Protein AF-A0A7C6N1B4-F1 (afdb_monomer_lite)

Sequence (293 aa):
MSYFQRLTRILKDYRNEVDGNIIRRDAKIRKANADNKDAYQKQKIAEAESEFEKRFNESRIDALGKATDEIRSFKEAVKKKASTFNPTTINEVNALKNVRLTPAEIRMFAEKYKGDYMALRILGEIADNSGYKLNTVYADTLLSIIDQTESICVQFLDSYNGNEHSNVTIAMVCQKDSPLEAFEKAFNNDVIPSVVNKELTNEQVTAINKLIGEGSEEEIKERVNNLCTADPSMREAIEAIDKYAPYIEKEKPATILDVETIAKVKELTATDGPIRDLFSKDPTYAPYVSELG

Structure (mmCIF, N/CA/C/O backbone):
data_AF-A0A7C6N1B4-F1
#
_entry.id   AF-A0A7C6N1B4-F1
#
loop_
_atom_site.group_PDB
_atom_site.id
_atom_site.type_symbol
_atom_site.label_atom_id
_atom_site.label_alt_id
_atom_site.label_comp_id
_atom_site.label_asym_id
_atom_site.label_entity_id
_atom_site.label_seq_id
_atom_site.pdbx_PDB_ins_code
_atom_site.Cartn_x
_atom_site.Cartn_y
_atom_site.Cartn_z
_atom_site.occupancy
_atom_site.B_iso_or_equiv
_atom_site.auth_seq_id
_atom_site.auth_comp_id
_atom_site.auth_asym_id
_atom_site.auth_atom_id
_atom_site.pdbx_PDB_model_num
ATOM 1 N N . MET A 1 1 ? -6.798 12.165 -10.339 1.00 66.25 1 MET A N 1
ATOM 2 C CA . MET A 1 1 ? -5.985 10.946 -10.536 1.00 66.25 1 MET A CA 1
ATOM 3 C C . MET A 1 1 ? -5.408 10.576 -9.185 1.00 66.25 1 MET A C 1
ATOM 5 O O . MET A 1 1 ? -4.952 11.479 -8.497 1.00 66.25 1 MET A O 1
ATOM 9 N N . SER A 1 2 ? -5.515 9.316 -8.789 1.00 79.88 2 SER A N 1
ATOM 10 C CA . SER A 1 2 ? -5.081 8.799 -7.486 1.00 79.88 2 SER A CA 1
ATOM 11 C C . SER A 1 2 ? -3.542 8.646 -7.430 1.00 79.88 2 SER A C 1
ATOM 13 O O . SER A 1 2 ? -2.897 8.640 -8.485 1.00 79.88 2 SER A O 1
ATOM 15 N N . TYR A 1 3 ? -2.940 8.561 -6.240 1.00 80.44 3 TYR A N 1
ATOM 16 C CA . TYR A 1 3 ? -1.513 8.252 -6.036 1.00 80.44 3 TYR A CA 1
ATOM 17 C C . TYR A 1 3 ? -1.148 6.929 -6.712 1.00 80.44 3 TYR A C 1
ATOM 19 O O . TYR A 1 3 ? -0.197 6.861 -7.491 1.00 80.44 3 TYR A O 1
ATOM 27 N N . PHE A 1 4 ? -1.974 5.903 -6.508 1.00 79.38 4 PHE A N 1
ATOM 28 C CA . PHE A 1 4 ? -1.823 4.601 -7.146 1.00 79.38 4 PHE A CA 1
ATOM 29 C C . PHE A 1 4 ? -1.834 4.687 -8.680 1.00 79.38 4 PHE A C 1
ATOM 31 O O . PHE A 1 4 ? -0.986 4.102 -9.358 1.00 79.38 4 PHE A O 1
ATOM 38 N N . GLN A 1 5 ? -2.761 5.467 -9.246 1.00 82.06 5 GLN A N 1
ATOM 39 C CA . GLN A 1 5 ? -2.852 5.676 -10.693 1.00 82.06 5 GLN A CA 1
ATOM 40 C C . GLN A 1 5 ? -1.622 6.400 -11.255 1.00 82.06 5 GLN A C 1
ATOM 42 O O . GLN A 1 5 ? -1.167 6.063 -12.350 1.00 82.06 5 GLN A O 1
ATOM 47 N N . ARG A 1 6 ? -1.074 7.378 -10.519 1.00 86.88 6 ARG A N 1
ATOM 48 C CA . ARG A 1 6 ? 0.160 8.081 -10.905 1.00 86.88 6 ARG A CA 1
ATOM 49 C C . ARG A 1 6 ? 1.358 7.142 -10.905 1.00 86.88 6 ARG A C 1
ATOM 51 O O . ARG A 1 6 ? 2.059 7.076 -11.912 1.00 86.88 6 ARG A O 1
ATOM 58 N N . LEU A 1 7 ? 1.530 6.362 -9.840 1.00 85.38 7 LEU A N 1
ATOM 59 C CA . LEU A 1 7 ? 2.613 5.387 -9.731 1.00 85.38 7 LEU A CA 1
ATOM 60 C C . LEU A 1 7 ? 2.526 4.326 -10.836 1.00 85.38 7 LEU A C 1
ATOM 62 O O . LEU A 1 7 ? 3.486 4.112 -11.570 1.00 85.38 7 LEU A O 1
ATOM 66 N N . THR A 1 8 ? 1.339 3.749 -11.044 1.00 82.94 8 THR A N 1
ATOM 67 C CA . THR A 1 8 ? 1.071 2.792 -12.131 1.00 82.94 8 THR A CA 1
ATOM 68 C C . THR A 1 8 ? 1.440 3.363 -13.498 1.00 82.94 8 THR A C 1
ATOM 70 O O . THR A 1 8 ? 2.006 2.664 -14.339 1.00 82.94 8 THR A O 1
ATOM 73 N N . ARG A 1 9 ? 1.113 4.636 -13.746 1.00 87.19 9 ARG A N 1
ATOM 74 C CA . ARG A 1 9 ? 1.460 5.303 -14.999 1.00 87.19 9 ARG A CA 1
ATOM 75 C C . ARG A 1 9 ? 2.973 5.441 -15.161 1.00 87.19 9 ARG A C 1
ATOM 77 O O . ARG A 1 9 ? 3.464 5.090 -16.223 1.00 87.19 9 ARG A O 1
ATOM 84 N N . ILE A 1 10 ? 3.697 5.878 -14.129 1.00 89.56 10 ILE A N 1
ATOM 85 C CA . ILE A 1 10 ? 5.165 6.004 -14.171 1.00 89.56 10 ILE A CA 1
ATOM 86 C C . ILE A 1 10 ? 5.811 4.666 -14.553 1.00 89.56 10 ILE A C 1
ATOM 88 O O . ILE A 1 10 ? 6.642 4.621 -15.459 1.00 89.56 10 ILE A O 1
ATOM 92 N N . LEU A 1 11 ? 5.382 3.565 -13.926 1.00 86.19 11 LEU A N 1
ATOM 93 C CA . LEU A 1 11 ? 5.932 2.236 -14.214 1.00 86.19 11 LEU A CA 1
ATOM 94 C C . LEU A 1 11 ? 5.615 1.762 -15.641 1.00 86.19 11 LEU A C 1
ATOM 96 O O . LEU A 1 11 ? 6.473 1.185 -16.310 1.00 86.19 11 LEU A O 1
ATOM 100 N N . LYS A 1 12 ? 4.395 2.017 -16.130 1.00 85.75 12 LYS A N 1
ATOM 101 C CA . LYS A 1 12 ? 3.995 1.690 -17.510 1.00 85.75 12 LYS A CA 1
ATOM 102 C C . LYS A 1 12 ? 4.742 2.527 -18.543 1.00 85.75 12 LYS A C 1
ATOM 104 O O . LYS A 1 12 ? 5.153 1.983 -19.564 1.00 85.75 12 LYS A O 1
ATOM 109 N N . ASP A 1 13 ? 4.916 3.818 -18.282 1.00 89.44 13 ASP A N 1
ATOM 110 C CA . ASP A 1 13 ? 5.640 4.733 -19.163 1.00 89.44 13 ASP A CA 1
ATOM 111 C C . ASP A 1 13 ? 7.111 4.289 -19.277 1.00 89.44 13 ASP A C 1
ATOM 113 O O . ASP A 1 13 ? 7.599 4.112 -20.393 1.00 89.44 13 ASP A O 1
ATOM 117 N N . TYR A 1 14 ? 7.766 3.969 -18.15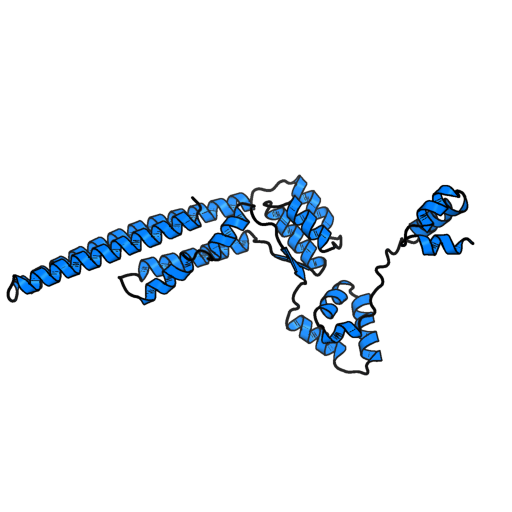1 1.00 89.75 14 TYR A N 1
ATOM 118 C CA . TYR A 1 14 ? 9.125 3.411 -18.137 1.00 89.75 14 TYR A CA 1
ATOM 119 C C . TYR A 1 14 ? 9.233 2.105 -18.931 1.00 89.75 14 TYR A C 1
ATOM 121 O O . TYR A 1 14 ? 10.104 1.964 -19.790 1.00 89.75 14 TYR A O 1
ATOM 129 N N . ARG A 1 15 ? 8.311 1.163 -18.697 1.00 86.94 15 ARG A N 1
ATOM 130 C CA . ARG A 1 15 ? 8.263 -0.109 -19.428 1.00 86.94 15 ARG A CA 1
ATOM 131 C C . ARG A 1 15 ? 8.187 0.117 -20.939 1.00 86.94 15 ARG A C 1
ATOM 133 O O . ARG A 1 15 ? 8.993 -0.431 -21.685 1.00 86.94 15 ARG A O 1
ATOM 140 N N . ASN A 1 16 ? 7.235 0.939 -21.382 1.00 88.25 16 ASN A N 1
ATOM 141 C CA . ASN A 1 16 ? 7.032 1.237 -22.799 1.00 88.25 16 ASN A CA 1
ATOM 142 C C . ASN A 1 16 ? 8.276 1.882 -23.427 1.00 88.25 16 ASN A C 1
ATOM 144 O O . ASN A 1 16 ? 8.601 1.620 -24.587 1.00 88.25 16 ASN A O 1
ATOM 148 N N . GLU A 1 17 ? 8.973 2.728 -22.671 1.00 90.69 17 GLU A N 1
ATOM 149 C CA . GLU A 1 17 ? 10.196 3.377 -23.124 1.00 90.69 17 GLU A CA 1
ATOM 150 C C . GLU A 1 17 ? 11.354 2.382 -23.280 1.00 90.69 17 GLU A C 1
ATOM 152 O O . GLU A 1 17 ? 12.018 2.377 -24.322 1.00 90.69 17 GLU A O 1
ATOM 157 N N . VAL A 1 18 ? 11.553 1.493 -22.303 1.00 89.00 18 VAL A N 1
ATOM 158 C CA . VAL A 1 18 ? 12.552 0.416 -22.371 1.00 89.00 18 VAL A CA 1
ATOM 159 C C . VAL A 1 18 ? 12.246 -0.537 -23.528 1.00 89.00 18 VAL A C 1
ATOM 161 O O . VAL A 1 18 ? 13.135 -0.792 -24.341 1.00 89.00 18 VAL A O 1
ATOM 164 N N . ASP A 1 19 ? 10.996 -0.980 -23.683 1.00 88.81 19 ASP A N 1
ATOM 165 C CA . ASP A 1 19 ? 10.570 -1.848 -24.791 1.00 88.81 19 ASP A CA 1
ATOM 166 C C . ASP A 1 19 ? 10.829 -1.176 -26.150 1.00 88.81 19 ASP A C 1
ATOM 168 O O . ASP A 1 19 ? 11.395 -1.775 -27.070 1.00 88.81 19 ASP A O 1
ATOM 172 N N . GLY A 1 20 ? 10.501 0.114 -26.270 1.00 89.56 20 GLY A N 1
ATOM 173 C CA . GLY A 1 20 ? 10.801 0.908 -27.459 1.00 89.56 20 GLY A CA 1
ATOM 174 C C . GLY A 1 20 ? 12.304 1.029 -27.738 1.00 89.56 20 GLY A C 1
ATOM 175 O O . GLY A 1 20 ? 12.730 0.973 -28.896 1.00 89.56 20 GLY A O 1
ATOM 176 N N . ASN A 1 21 ? 13.127 1.168 -26.698 1.00 89.81 21 ASN A N 1
ATOM 177 C CA . ASN A 1 21 ? 14.582 1.229 -26.820 1.00 89.81 21 ASN A CA 1
ATOM 178 C C . ASN A 1 21 ? 15.184 -0.122 -27.243 1.00 89.81 21 ASN A C 1
ATOM 180 O O . ASN A 1 21 ? 16.075 -0.130 -28.096 1.00 89.81 21 ASN A O 1
ATOM 184 N N . ILE A 1 22 ? 14.654 -1.245 -26.748 1.00 90.38 22 ILE A N 1
ATOM 185 C CA . ILE A 1 22 ? 15.025 -2.602 -27.186 1.00 90.38 22 ILE A CA 1
ATOM 186 C C . ILE A 1 22 ? 14.720 -2.778 -28.677 1.00 90.38 22 ILE A C 1
ATOM 188 O O . ILE A 1 22 ? 15.609 -3.132 -29.452 1.00 90.38 22 ILE A O 1
ATOM 192 N N . ILE A 1 23 ? 13.505 -2.430 -29.116 1.00 91.00 23 ILE A N 1
ATOM 193 C CA . ILE A 1 23 ? 13.103 -2.536 -30.529 1.00 91.00 23 ILE A CA 1
ATOM 194 C C . ILE A 1 23 ? 14.037 -1.716 -31.435 1.00 91.00 23 ILE A C 1
ATOM 196 O O . ILE A 1 23 ? 14.457 -2.187 -32.498 1.00 91.00 23 ILE A O 1
ATOM 200 N N . ARG A 1 24 ? 14.394 -0.490 -31.023 1.00 92.38 24 ARG A N 1
ATOM 201 C CA . ARG A 1 24 ? 15.324 0.379 -31.768 1.00 92.38 24 ARG A CA 1
ATOM 202 C C . ARG A 1 24 ? 16.733 -0.207 -31.833 1.00 92.38 24 ARG A C 1
ATOM 204 O O . ARG A 1 24 ? 17.343 -0.166 -32.905 1.00 92.38 24 ARG A O 1
ATOM 211 N N . ARG A 1 25 ? 17.247 -0.740 -30.720 1.00 93.56 25 ARG A N 1
ATOM 212 C CA . ARG A 1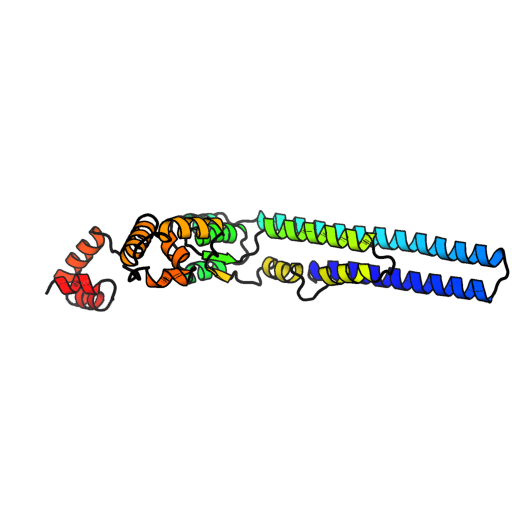 25 ? 18.550 -1.419 -30.658 1.00 93.56 25 ARG A CA 1
ATOM 213 C C . ARG A 1 25 ? 18.576 -2.598 -31.626 1.00 93.56 25 ARG A C 1
ATOM 215 O O . ARG A 1 25 ? 19.451 -2.667 -32.485 1.00 93.56 25 ARG A O 1
ATOM 222 N N . ASP A 1 26 ? 17.572 -3.465 -31.566 1.00 92.38 26 ASP A N 1
ATOM 223 C CA . ASP A 1 26 ? 17.511 -4.679 -32.382 1.00 92.38 26 ASP A CA 1
ATOM 224 C C . ASP A 1 26 ? 17.337 -4.365 -33.874 1.00 92.38 26 ASP A C 1
ATOM 226 O O . ASP A 1 26 ? 17.857 -5.075 -34.736 1.00 92.38 26 ASP A O 1
ATOM 230 N N . ALA A 1 27 ? 16.639 -3.279 -34.219 1.00 93.06 27 ALA A N 1
ATOM 231 C CA . ALA A 1 27 ? 16.580 -2.786 -35.594 1.00 93.06 27 ALA A CA 1
ATOM 232 C C . ALA A 1 27 ? 17.955 -2.307 -36.098 1.00 93.06 27 ALA A C 1
ATOM 234 O O . ALA A 1 27 ? 18.344 -2.640 -37.220 1.00 93.06 27 ALA A O 1
ATOM 235 N N . LYS A 1 28 ? 18.715 -1.574 -35.270 1.00 92.88 28 LYS A N 1
ATOM 236 C CA . LYS A 1 28 ? 20.078 -1.125 -35.606 1.00 92.88 28 LYS A CA 1
ATOM 237 C C . LYS A 1 28 ? 21.046 -2.296 -35.755 1.00 92.88 28 LYS A C 1
ATOM 239 O O . LYS A 1 28 ? 21.791 -2.320 -36.729 1.00 92.88 28 LYS A O 1
ATOM 244 N N . ILE A 1 29 ? 20.986 -3.284 -34.860 1.00 92.38 29 ILE A N 1
ATOM 245 C CA . ILE A 1 29 ? 21.804 -4.504 -34.940 1.00 92.38 29 ILE A CA 1
ATOM 246 C C . ILE A 1 29 ? 21.463 -5.301 -36.205 1.00 92.38 29 ILE A C 1
ATOM 248 O O . ILE A 1 29 ? 22.363 -5.678 -36.953 1.00 92.38 29 ILE A O 1
ATOM 252 N N . ARG A 1 30 ? 20.173 -5.505 -36.511 1.00 93.12 30 ARG A N 1
ATOM 253 C CA . ARG A 1 30 ? 19.752 -6.186 -37.749 1.00 93.12 30 ARG A CA 1
ATOM 254 C C . ARG A 1 30 ? 20.263 -5.477 -39.000 1.00 93.12 30 ARG A C 1
ATOM 256 O O . ARG A 1 30 ? 20.781 -6.136 -39.895 1.00 93.12 30 ARG A O 1
ATOM 263 N N . LYS A 1 31 ? 20.167 -4.146 -39.045 1.00 90.75 31 LYS A N 1
ATOM 264 C CA . LYS A 1 31 ? 20.706 -3.347 -40.152 1.00 90.75 31 LYS A CA 1
ATOM 265 C C . LYS A 1 31 ? 22.230 -3.460 -40.243 1.00 90.75 31 LYS A C 1
ATOM 267 O O . LYS A 1 31 ? 22.766 -3.656 -41.327 1.00 90.75 31 LYS A O 1
ATOM 272 N N . ALA A 1 32 ? 22.926 -3.402 -39.108 1.00 90.31 32 ALA A N 1
ATOM 273 C CA . ALA A 1 32 ? 24.374 -3.562 -39.060 1.00 90.31 32 ALA A CA 1
ATOM 274 C C . ALA A 1 32 ? 24.821 -4.918 -39.629 1.00 90.31 32 ALA A C 1
ATOM 276 O O . ALA A 1 32 ? 25.788 -4.950 -40.387 1.00 90.31 32 ALA A O 1
ATOM 277 N N . ASN A 1 33 ? 24.088 -5.991 -39.313 1.00 89.06 33 ASN A N 1
ATOM 278 C CA . ASN A 1 33 ? 24.329 -7.345 -39.819 1.00 89.06 33 ASN A CA 1
ATOM 279 C C . ASN A 1 33 ? 24.038 -7.506 -41.319 1.00 89.06 33 ASN A C 1
ATOM 281 O O . ASN A 1 33 ? 24.644 -8.363 -41.953 1.00 89.06 33 ASN A O 1
ATOM 285 N N . ALA A 1 34 ? 23.110 -6.724 -41.879 1.00 87.69 34 ALA A N 1
ATOM 286 C CA . ALA A 1 34 ? 22.745 -6.795 -43.294 1.00 87.69 34 ALA A CA 1
ATOM 287 C C . ALA A 1 34 ? 23.686 -5.978 -44.198 1.00 87.69 34 ALA A C 1
ATOM 289 O O . ALA A 1 34 ? 24.034 -6.428 -45.288 1.00 87.69 34 ALA A O 1
ATOM 290 N N . ASP A 1 35 ? 24.106 -4.794 -43.741 1.00 85.25 35 ASP A N 1
ATOM 291 C CA . ASP A 1 35 ? 24.749 -3.789 -44.600 1.00 85.25 35 ASP A CA 1
ATOM 292 C C . ASP A 1 35 ? 26.291 -3.835 -44.569 1.00 85.25 35 ASP A C 1
ATOM 294 O O . ASP A 1 35 ? 26.941 -3.235 -45.426 1.00 85.25 35 ASP A O 1
ATOM 298 N N . ASN A 1 36 ? 26.906 -4.508 -43.586 1.00 80.44 36 ASN A N 1
ATOM 299 C CA . ASN A 1 36 ? 28.333 -4.344 -43.273 1.00 80.44 36 ASN A CA 1
ATOM 300 C C . ASN A 1 36 ? 29.095 -5.672 -43.173 1.00 80.44 36 ASN A C 1
ATOM 302 O O . ASN A 1 36 ? 28.519 -6.707 -42.856 1.00 80.44 36 ASN A O 1
ATOM 306 N N . LYS A 1 37 ? 30.419 -5.625 -43.390 1.00 78.62 37 LYS A N 1
ATOM 307 C CA . LYS A 1 37 ? 31.334 -6.765 -43.209 1.00 78.62 37 LYS A CA 1
ATOM 308 C C . LYS A 1 37 ? 32.316 -6.521 -42.056 1.00 78.62 37 LYS A C 1
ATOM 310 O O . LYS A 1 37 ? 32.812 -5.406 -41.873 1.00 78.62 37 LYS A O 1
ATOM 315 N N . ASP A 1 38 ? 32.605 -7.581 -41.305 1.00 80.19 38 ASP A N 1
ATOM 316 C CA . ASP A 1 38 ? 33.699 -7.704 -40.334 1.00 80.19 38 ASP A CA 1
ATOM 317 C C . ASP A 1 38 ? 33.786 -6.582 -39.275 1.00 80.19 38 ASP A C 1
ATOM 319 O O . ASP A 1 38 ? 32.907 -6.433 -38.425 1.00 80.19 38 ASP A O 1
ATOM 323 N N . ALA A 1 39 ? 34.877 -5.808 -39.260 1.00 80.06 39 ALA A N 1
ATOM 324 C CA . ALA A 1 39 ? 35.181 -4.857 -38.189 1.00 80.06 39 ALA A CA 1
ATOM 325 C C . ALA A 1 39 ? 34.168 -3.703 -38.100 1.00 80.06 39 ALA A C 1
ATOM 327 O O . ALA A 1 39 ? 33.829 -3.258 -37.004 1.00 80.06 39 ALA A O 1
ATOM 328 N N . TYR A 1 40 ? 33.639 -3.257 -39.241 1.00 83.62 40 TYR A N 1
ATOM 329 C CA . TYR A 1 40 ? 32.668 -2.164 -39.286 1.00 83.62 40 TYR A CA 1
ATOM 330 C C . TYR A 1 40 ? 31.293 -2.598 -38.752 1.00 83.62 40 TYR A C 1
ATOM 332 O O . TYR A 1 40 ? 30.620 -1.832 -38.063 1.00 83.62 40 TYR A O 1
ATOM 340 N N . GLN A 1 41 ? 30.909 -3.861 -38.973 1.00 88.06 41 GLN A N 1
ATOM 341 C CA . GLN A 1 41 ? 29.723 -4.461 -38.355 1.00 88.06 41 GLN A CA 1
ATOM 342 C C . GLN A 1 41 ? 29.850 -4.472 -36.825 1.00 88.06 41 GLN A C 1
ATOM 344 O O . GLN A 1 41 ? 28.943 -4.011 -36.133 1.00 88.06 41 GLN A O 1
ATOM 349 N N . LYS A 1 42 ? 30.991 -4.937 -36.294 1.00 89.75 42 LYS A N 1
ATOM 350 C CA . LYS A 1 42 ? 31.250 -4.956 -34.842 1.00 89.75 42 LYS A CA 1
ATOM 351 C C . LYS A 1 42 ? 31.175 -3.559 -34.227 1.00 89.75 42 LYS A C 1
ATOM 353 O O . LYS A 1 42 ? 30.554 -3.393 -33.182 1.00 89.75 42 LYS A O 1
ATOM 358 N N . GLN A 1 43 ? 31.747 -2.557 -34.896 1.00 92.75 43 GLN A N 1
ATOM 359 C CA . GLN A 1 43 ? 31.654 -1.164 -34.459 1.00 92.75 43 GLN A CA 1
ATOM 360 C C . GLN A 1 43 ? 30.195 -0.687 -34.394 1.00 92.75 43 GLN A C 1
ATOM 362 O O . GLN A 1 43 ? 29.785 -0.105 -33.395 1.00 92.75 43 GLN A O 1
ATOM 367 N N . LYS A 1 44 ? 29.389 -0.957 -35.428 1.00 92.56 44 LYS A N 1
ATOM 368 C CA . LYS A 1 44 ? 27.981 -0.528 -35.475 1.00 92.56 44 LYS A CA 1
ATOM 369 C C . LYS A 1 44 ? 27.102 -1.217 -34.432 1.00 92.56 44 LYS A C 1
ATOM 371 O O . LYS A 1 44 ? 26.187 -0.584 -33.909 1.00 92.56 44 LYS A O 1
ATOM 376 N N . ILE A 1 45 ? 27.383 -2.480 -34.111 1.00 92.12 45 ILE A N 1
ATOM 377 C CA . ILE A 1 45 ? 26.719 -3.190 -33.009 1.00 92.12 45 ILE A CA 1
ATOM 378 C C . ILE A 1 45 ? 27.076 -2.534 -31.671 1.00 92.12 45 ILE A C 1
ATOM 380 O O . ILE A 1 45 ? 26.170 -2.174 -30.926 1.00 92.12 45 ILE A O 1
ATOM 384 N N . ALA A 1 46 ? 28.363 -2.281 -31.413 1.00 93.25 46 ALA A N 1
ATOM 385 C CA . ALA A 1 46 ? 28.809 -1.632 -30.179 1.00 93.25 46 ALA A CA 1
ATOM 386 C C . ALA A 1 46 ? 28.231 -0.211 -30.013 1.00 93.25 46 ALA A C 1
ATOM 388 O O . ALA A 1 46 ? 27.832 0.175 -28.917 1.00 93.25 46 ALA A O 1
ATOM 389 N N . GLU A 1 47 ? 28.124 0.562 -31.101 1.00 92.81 47 GLU A N 1
ATOM 390 C CA . GLU A 1 47 ? 27.449 1.869 -31.101 1.00 92.81 47 GLU A CA 1
ATOM 391 C C . GLU A 1 47 ? 25.963 1.738 -30.719 1.00 92.81 47 GLU A C 1
ATOM 393 O O . GLU A 1 47 ? 25.457 2.526 -29.919 1.00 92.81 47 GLU A O 1
ATOM 398 N N . ALA A 1 48 ? 25.260 0.734 -31.257 1.00 91.88 48 ALA A N 1
ATOM 399 C CA . ALA A 1 48 ? 23.853 0.490 -30.943 1.00 91.88 48 ALA A CA 1
ATOM 400 C C . ALA A 1 48 ? 23.641 0.046 -29.485 1.00 91.88 48 ALA A C 1
ATOM 402 O O . ALA A 1 48 ? 22.682 0.488 -28.851 1.00 91.88 48 ALA A O 1
ATOM 403 N N . GLU A 1 49 ? 24.529 -0.795 -28.953 1.00 91.75 49 GLU A N 1
ATOM 404 C CA . GLU A 1 49 ? 24.515 -1.231 -27.553 1.00 91.75 49 GLU A CA 1
ATOM 405 C C . GLU A 1 49 ? 24.826 -0.075 -26.597 1.00 91.75 49 GLU A C 1
ATOM 407 O O . GLU A 1 49 ? 24.096 0.128 -25.632 1.00 91.75 49 GLU A O 1
ATOM 412 N N . SER A 1 50 ? 25.837 0.745 -26.897 1.00 93.12 50 SER A N 1
ATOM 413 C CA . SER A 1 50 ? 26.186 1.913 -26.081 1.00 93.12 50 SER A CA 1
ATOM 414 C C . SER A 1 50 ? 25.071 2.963 -26.057 1.00 93.12 50 SER A C 1
ATOM 416 O O . SER A 1 50 ? 24.760 3.519 -25.001 1.00 93.12 50 SER A O 1
ATOM 418 N N . GLU A 1 51 ? 24.418 3.219 -27.195 1.00 92.50 51 GLU A N 1
ATOM 419 C CA . GLU A 1 51 ? 23.271 4.130 -27.238 1.00 92.50 51 GLU A CA 1
ATOM 420 C C . GLU A 1 51 ? 22.070 3.575 -26.461 1.00 92.50 51 GLU A C 1
ATOM 422 O O . GLU A 1 51 ? 21.370 4.338 -25.791 1.00 92.50 51 GLU A O 1
ATOM 427 N N . PHE A 1 52 ? 21.833 2.261 -26.533 1.00 91.38 52 PHE A N 1
ATOM 428 C CA . PHE A 1 52 ? 20.815 1.598 -25.724 1.00 91.38 52 PHE A CA 1
ATOM 429 C C . PHE A 1 52 ? 21.112 1.746 -24.231 1.00 91.38 52 PHE A C 1
ATOM 431 O O . PHE A 1 52 ? 20.248 2.225 -23.507 1.00 91.38 52 PHE A O 1
ATOM 438 N N . GLU A 1 53 ? 22.327 1.415 -23.791 1.00 90.06 53 GLU A N 1
ATOM 439 C CA . GLU A 1 53 ? 22.763 1.497 -22.392 1.00 90.06 53 GLU A CA 1
ATOM 440 C C . GLU A 1 53 ? 22.591 2.917 -21.835 1.00 90.06 53 GLU A C 1
ATOM 442 O O . GLU A 1 53 ? 22.075 3.115 -20.734 1.00 90.06 53 GLU A O 1
ATOM 447 N N . LYS A 1 54 ? 22.966 3.934 -22.621 1.00 92.44 54 LYS A N 1
ATOM 448 C CA . LYS A 1 54 ? 22.779 5.336 -22.241 1.00 92.44 54 LYS A CA 1
ATOM 449 C C . LYS A 1 54 ? 21.299 5.673 -22.040 1.00 92.44 54 LYS A C 1
ATOM 451 O O . LYS A 1 54 ? 20.933 6.162 -20.975 1.00 92.44 54 LYS A O 1
ATOM 456 N N . ARG A 1 55 ? 20.451 5.388 -23.036 1.00 89.75 55 ARG A N 1
ATOM 457 C CA . ARG A 1 55 ? 19.006 5.672 -22.961 1.00 89.75 55 ARG A CA 1
ATOM 458 C C . ARG A 1 55 ? 18.339 4.887 -21.836 1.00 89.75 55 ARG A C 1
ATOM 460 O O . ARG A 1 55 ? 17.516 5.435 -21.123 1.00 89.75 55 ARG A O 1
ATOM 467 N N . PHE A 1 56 ? 18.719 3.625 -21.658 1.00 88.69 56 PHE A N 1
ATOM 468 C CA . PHE A 1 56 ? 18.228 2.763 -20.590 1.00 88.69 56 PHE A CA 1
ATOM 469 C C . PHE A 1 56 ? 18.494 3.375 -19.209 1.00 88.69 56 PHE A C 1
ATOM 471 O O . PHE A 1 56 ? 17.577 3.499 -18.397 1.00 88.69 56 PHE A O 1
ATOM 478 N N . ASN A 1 57 ? 19.730 3.819 -18.968 1.00 89.31 57 ASN A N 1
ATOM 479 C CA . ASN A 1 57 ? 20.107 4.456 -17.711 1.00 89.31 57 ASN A CA 1
ATOM 480 C C . ASN A 1 57 ? 19.395 5.802 -17.497 1.00 89.31 57 ASN A C 1
ATOM 482 O O . ASN A 1 57 ? 18.960 6.077 -16.380 1.00 89.31 57 ASN A O 1
ATOM 486 N N . GLU A 1 58 ? 19.233 6.613 -18.547 1.00 91.50 58 GLU A N 1
ATOM 487 C CA . GLU A 1 58 ? 18.482 7.877 -18.492 1.00 91.50 58 GLU A CA 1
ATOM 488 C C . GLU A 1 58 ? 17.005 7.644 -18.130 1.00 91.50 58 GLU A C 1
ATOM 490 O O . GLU A 1 58 ? 16.520 8.234 -17.163 1.00 91.50 58 GLU A O 1
ATOM 495 N N . SER A 1 59 ? 16.314 6.733 -18.830 1.00 90.50 59 SER A N 1
ATOM 496 C CA . SER A 1 59 ? 14.915 6.388 -18.540 1.00 90.50 59 SER A CA 1
ATOM 497 C C . SER A 1 59 ? 14.755 5.822 -17.125 1.00 90.50 59 SER A C 1
ATOM 499 O O . SER A 1 59 ? 13.776 6.125 -16.446 1.00 90.50 59 SER A O 1
ATOM 501 N N . ARG A 1 60 ? 15.727 5.027 -16.646 1.00 89.44 60 ARG A N 1
ATOM 502 C CA . ARG A 1 60 ? 15.707 4.470 -15.284 1.00 89.44 60 ARG A CA 1
ATOM 503 C C . ARG A 1 60 ? 15.804 5.566 -14.229 1.00 89.44 60 ARG A C 1
ATOM 505 O O . ARG A 1 60 ? 14.998 5.583 -13.304 1.00 89.44 60 ARG A O 1
ATOM 512 N N . ILE A 1 61 ? 16.780 6.467 -14.354 1.00 90.94 61 ILE A N 1
ATOM 513 C CA . ILE A 1 61 ? 16.993 7.557 -13.388 1.00 90.94 61 ILE A CA 1
ATOM 514 C C . ILE A 1 61 ? 15.761 8.467 -13.327 1.00 90.94 61 ILE A C 1
ATOM 516 O O . ILE A 1 61 ? 15.306 8.811 -12.237 1.00 90.94 61 ILE A O 1
ATOM 520 N N . ASP A 1 62 ? 15.199 8.822 -14.484 1.00 92.25 62 ASP A N 1
ATOM 521 C CA . ASP A 1 62 ? 14.005 9.666 -14.568 1.00 92.25 62 ASP A CA 1
ATOM 522 C C . ASP A 1 62 ? 12.775 8.993 -13.934 1.00 92.25 62 ASP A C 1
ATOM 524 O O . ASP A 1 62 ? 12.096 9.595 -13.095 1.00 92.25 62 ASP A O 1
ATOM 528 N N . ALA A 1 63 ? 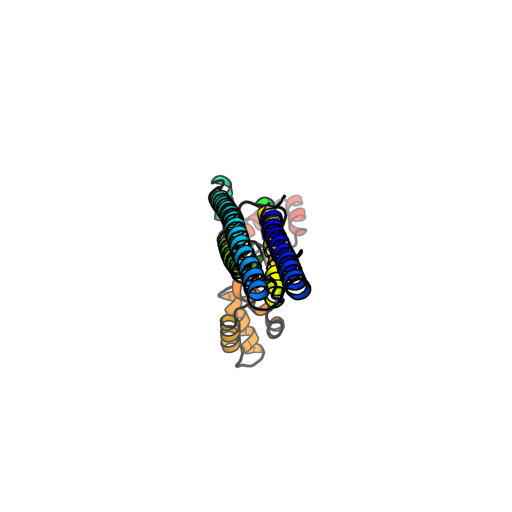12.515 7.724 -14.262 1.00 90.69 63 ALA A N 1
ATOM 529 C CA . ALA A 1 63 ? 11.400 6.975 -13.690 1.00 90.69 63 ALA A CA 1
ATOM 530 C C . ALA A 1 63 ? 11.545 6.777 -12.172 1.00 90.69 63 ALA A C 1
ATOM 532 O O . ALA A 1 63 ? 10.569 6.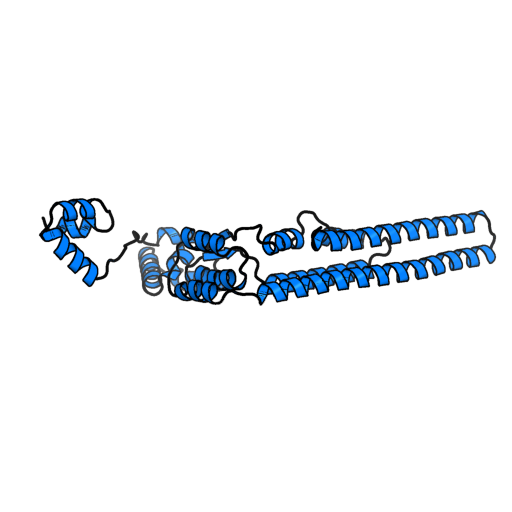940 -11.437 1.00 90.69 63 ALA A O 1
ATOM 533 N N . LEU A 1 64 ? 12.759 6.483 -11.695 1.00 89.56 64 LEU A N 1
ATOM 534 C CA . LEU A 1 64 ? 13.057 6.331 -10.271 1.00 89.56 64 LEU A CA 1
ATOM 535 C C . LEU A 1 64 ? 12.844 7.639 -9.511 1.00 89.56 64 LEU A C 1
ATOM 537 O O . LEU A 1 64 ? 12.212 7.625 -8.454 1.00 89.56 64 LEU A O 1
ATOM 541 N N . GLY A 1 65 ? 13.304 8.766 -10.060 1.00 90.69 65 GLY A N 1
ATOM 542 C CA . GLY A 1 65 ? 13.061 10.088 -9.483 1.00 90.69 65 GLY A CA 1
ATOM 543 C C . GLY A 1 65 ? 11.567 10.382 -9.349 1.00 90.69 65 GLY A C 1
ATOM 544 O O . GLY A 1 65 ? 11.088 10.681 -8.257 1.00 90.69 65 GLY A O 1
ATOM 545 N N . LYS A 1 66 ? 10.800 10.187 -10.429 1.00 92.38 66 LYS A N 1
ATOM 546 C CA . LYS A 1 66 ? 9.341 10.397 -10.430 1.00 92.38 66 LYS A CA 1
ATOM 547 C C . LYS A 1 66 ? 8.613 9.494 -9.434 1.00 92.38 66 LYS A C 1
ATOM 549 O O . LYS A 1 66 ? 7.736 9.968 -8.715 1.00 92.38 66 LYS A O 1
ATOM 554 N N . ALA A 1 67 ? 8.960 8.207 -9.384 1.00 88.94 67 ALA A N 1
ATOM 555 C CA . ALA A 1 67 ? 8.339 7.259 -8.461 1.00 88.94 67 ALA A CA 1
ATOM 556 C C . ALA A 1 67 ? 8.656 7.607 -6.998 1.00 88.94 67 ALA A C 1
ATOM 558 O O . ALA A 1 67 ? 7.751 7.632 -6.165 1.00 88.94 67 ALA A O 1
ATOM 559 N N . THR A 1 68 ? 9.914 7.941 -6.698 1.00 88.69 68 THR A N 1
ATOM 560 C CA . THR A 1 68 ? 10.360 8.339 -5.353 1.00 88.69 68 THR A CA 1
ATOM 561 C C . THR A 1 68 ? 9.649 9.608 -4.885 1.00 88.69 68 THR A C 1
ATOM 563 O O . THR A 1 68 ? 9.193 9.682 -3.743 1.00 88.69 68 THR A O 1
ATOM 566 N N . ASP A 1 69 ? 9.496 10.598 -5.764 1.00 90.62 69 ASP A N 1
ATOM 567 C CA . ASP A 1 69 ? 8.801 11.850 -5.456 1.00 90.62 69 ASP A CA 1
ATOM 568 C C . ASP A 1 69 ? 7.311 11.631 -5.179 1.00 90.62 69 ASP A C 1
ATOM 570 O O . ASP A 1 69 ? 6.760 12.200 -4.230 1.00 90.62 69 ASP A O 1
ATOM 574 N N . GLU A 1 70 ? 6.664 10.773 -5.968 1.00 89.88 70 GLU A N 1
ATOM 575 C CA . GLU A 1 70 ? 5.258 10.415 -5.793 1.00 89.88 70 GLU A CA 1
ATOM 576 C C . GLU A 1 70 ? 5.030 9.674 -4.467 1.00 89.88 70 GLU A C 1
ATOM 578 O O . GLU A 1 70 ? 4.137 10.028 -3.693 1.00 89.88 70 GLU A O 1
ATOM 583 N N . ILE A 1 71 ? 5.884 8.694 -4.162 1.00 87.31 71 ILE A N 1
ATOM 584 C CA . ILE A 1 71 ? 5.850 7.926 -2.912 1.00 87.31 71 ILE A CA 1
ATOM 585 C C . ILE A 1 71 ? 6.080 8.841 -1.710 1.00 87.31 71 ILE A C 1
ATOM 587 O O . ILE A 1 71 ? 5.324 8.792 -0.740 1.00 87.31 71 ILE A O 1
ATOM 591 N N . ARG A 1 72 ? 7.093 9.708 -1.769 1.00 89.75 72 ARG A N 1
ATOM 592 C CA . ARG A 1 72 ? 7.393 10.680 -0.711 1.00 89.75 72 ARG A CA 1
ATOM 593 C C . ARG A 1 72 ? 6.212 11.611 -0.459 1.00 89.75 72 ARG A C 1
ATOM 595 O O . ARG A 1 72 ? 5.788 11.752 0.687 1.00 89.75 72 ARG A O 1
ATOM 602 N N . SER A 1 73 ? 5.635 12.163 -1.523 1.00 89.56 73 SER A N 1
ATOM 603 C CA . SER A 1 73 ? 4.444 13.014 -1.441 1.00 89.56 73 SER A CA 1
ATOM 604 C C . SER A 1 73 ? 3.263 12.274 -0.812 1.00 89.56 73 SER A C 1
ATOM 606 O O . SER A 1 73 ? 2.513 12.854 -0.024 1.00 89.56 73 SER A O 1
ATOM 608 N N . PHE A 1 74 ? 3.104 10.980 -1.112 1.00 86.31 74 PHE A N 1
ATOM 609 C CA . PHE A 1 74 ? 2.063 10.165 -0.496 1.00 86.31 74 PHE A CA 1
ATOM 610 C C . PHE A 1 74 ? 2.322 9.925 0.997 1.00 86.31 74 PHE A C 1
ATOM 612 O O . PHE A 1 74 ? 1.426 10.143 1.813 1.00 86.31 74 PHE A O 1
ATOM 619 N N . LYS A 1 75 ? 3.553 9.565 1.388 1.00 87.81 75 LYS A N 1
ATOM 620 C CA . LYS A 1 75 ? 3.941 9.403 2.802 1.00 87.81 75 LYS A CA 1
ATOM 621 C C . LYS A 1 75 ? 3.700 10.680 3.602 1.00 87.81 75 LYS A C 1
ATOM 623 O O . LYS A 1 75 ? 3.192 10.619 4.720 1.00 87.81 75 LYS A O 1
ATOM 628 N N . GLU A 1 76 ? 4.056 11.834 3.049 1.00 89.88 76 GLU A N 1
ATOM 629 C CA . GLU A 1 76 ? 3.830 13.134 3.685 1.00 89.88 76 GLU A CA 1
ATOM 630 C C . GLU A 1 76 ? 2.337 13.430 3.858 1.00 89.88 76 GLU A C 1
ATOM 632 O O . GLU A 1 76 ? 1.917 13.850 4.939 1.00 89.88 76 GLU A O 1
ATOM 637 N N . ALA A 1 77 ? 1.520 13.149 2.839 1.00 85.88 77 ALA A N 1
ATOM 638 C CA . ALA A 1 77 ? 0.070 13.294 2.924 1.00 85.88 77 ALA A CA 1
ATOM 639 C C . ALA A 1 77 ? -0.535 12.385 4.007 1.00 85.88 77 ALA A C 1
ATOM 641 O O . ALA A 1 77 ? -1.361 12.847 4.798 1.00 85.88 77 ALA A O 1
ATOM 642 N N . VAL A 1 78 ? -0.083 11.128 4.094 1.00 83.50 78 VAL A N 1
ATOM 643 C CA . VAL A 1 78 ? -0.515 10.182 5.134 1.00 83.50 78 VAL A CA 1
ATOM 644 C C . VAL A 1 78 ? -0.128 10.678 6.521 1.00 83.50 78 VAL A C 1
ATOM 646 O O . VAL A 1 78 ? -0.993 10.778 7.389 1.00 83.50 78 VAL A O 1
ATOM 649 N N . LYS A 1 79 ? 1.136 11.067 6.725 1.00 85.56 79 LYS A N 1
ATOM 650 C CA . LYS A 1 79 ? 1.621 11.593 8.011 1.00 85.56 79 LYS A CA 1
ATOM 651 C C . LYS A 1 79 ? 0.849 12.832 8.446 1.00 85.56 79 LYS A C 1
ATOM 653 O O . LYS A 1 79 ? 0.439 12.915 9.598 1.00 85.56 79 LYS A O 1
ATOM 658 N N . LYS A 1 80 ? 0.616 13.772 7.527 1.00 85.88 80 LYS A N 1
ATOM 659 C CA . LYS A 1 80 ? -0.143 14.997 7.802 1.00 85.88 80 LYS A CA 1
ATOM 660 C C . LYS A 1 80 ? -1.589 14.692 8.183 1.00 85.88 80 LYS A C 1
ATOM 662 O O . LYS A 1 80 ? -2.124 15.303 9.104 1.00 85.88 80 LYS A O 1
ATOM 667 N N . LYS A 1 81 ? -2.234 13.761 7.479 1.00 78.38 81 LYS A N 1
ATOM 668 C CA . LYS A 1 81 ? -3.614 13.375 7.782 1.00 78.38 81 LYS A CA 1
ATOM 669 C C . LYS A 1 81 ? -3.707 12.633 9.116 1.00 78.38 81 LYS A C 1
ATOM 671 O O . LYS A 1 81 ? -4.617 12.908 9.882 1.00 78.38 81 LYS A O 1
ATOM 676 N N . ALA A 1 82 ? -2.739 11.772 9.425 1.00 76.50 82 ALA A N 1
ATOM 677 C CA . ALA A 1 82 ? -2.659 11.061 10.699 1.00 76.50 82 ALA A CA 1
ATOM 678 C C . ALA A 1 82 ? -2.372 11.985 11.897 1.00 76.50 82 ALA A C 1
ATOM 680 O O . ALA A 1 82 ? -2.826 11.707 13.002 1.00 76.50 82 ALA A O 1
ATOM 681 N N . SER A 1 83 ? -1.635 13.082 11.693 1.00 77.56 83 SER A N 1
ATOM 682 C CA . SER A 1 83 ? -1.338 14.062 12.747 1.00 77.56 83 SER A CA 1
ATOM 683 C C . SER A 1 83 ? -2.412 15.138 12.919 1.00 77.56 83 SER A C 1
ATOM 685 O O . SER A 1 83 ? -2.374 15.885 13.895 1.00 77.56 83 SER A O 1
ATOM 687 N N . THR A 1 84 ? -3.371 15.227 11.996 1.00 78.69 84 THR A N 1
ATOM 688 C CA . THR A 1 84 ? -4.495 16.160 12.095 1.00 78.69 84 THR A CA 1
ATOM 689 C C . THR A 1 84 ? -5.645 15.471 12.816 1.00 78.69 84 THR A C 1
ATOM 691 O O . THR A 1 84 ? -6.267 14.570 12.263 1.00 78.69 84 THR A O 1
ATOM 694 N N . PHE A 1 85 ? -5.947 15.903 14.039 1.00 78.12 85 PHE A N 1
ATOM 695 C CA . PHE A 1 85 ? -7.063 15.376 14.823 1.00 78.12 85 PHE A CA 1
ATOM 696 C C . PHE A 1 85 ? -7.857 16.505 15.478 1.00 78.12 85 PHE A C 1
ATOM 698 O O . PHE A 1 85 ? -7.320 17.573 15.779 1.00 78.12 85 PHE A O 1
ATOM 705 N N . ASN A 1 86 ? -9.145 16.259 15.709 1.00 83.94 86 ASN A N 1
ATOM 706 C CA . ASN A 1 86 ? -10.005 17.161 16.463 1.00 83.94 86 ASN A CA 1
ATOM 707 C C . ASN A 1 86 ? -9.989 16.758 17.952 1.00 83.94 86 ASN A C 1
ATOM 709 O O . ASN A 1 86 ? -10.479 15.676 18.281 1.00 83.94 86 ASN A O 1
ATOM 713 N N . PRO A 1 87 ? -9.478 17.599 18.874 1.00 84.81 87 PRO A N 1
ATOM 714 C CA . PRO A 1 87 ? -9.411 17.265 20.299 1.00 84.81 87 PRO A CA 1
ATOM 715 C C . PRO A 1 87 ? -10.761 16.876 20.912 1.00 84.81 87 PRO A C 1
ATOM 717 O O . PRO A 1 87 ? -10.816 15.980 21.748 1.00 84.81 87 PRO A O 1
ATOM 720 N N . THR A 1 88 ? -11.857 17.502 20.475 1.00 87.69 88 THR A N 1
ATOM 721 C CA . THR A 1 88 ? -13.207 17.177 20.951 1.00 87.69 88 THR A CA 1
ATOM 722 C C . THR A 1 88 ? -13.602 15.764 20.543 1.00 87.69 88 THR A C 1
ATOM 724 O O . THR A 1 88 ? -14.030 14.982 21.387 1.00 87.69 88 THR A O 1
ATOM 727 N N . THR A 1 89 ? -13.379 15.401 19.278 1.00 88.31 89 THR A N 1
ATOM 728 C CA . THR A 1 89 ? -13.624 14.046 18.762 1.00 88.31 89 THR A CA 1
ATOM 729 C C . THR A 1 89 ? -12.812 13.005 19.528 1.00 88.31 89 THR A C 1
ATOM 731 O O . THR A 1 89 ? -13.339 11.969 19.922 1.00 88.31 89 THR A O 1
ATOM 734 N N . ILE A 1 90 ? -11.541 13.299 19.804 1.00 88.94 90 ILE A N 1
ATOM 735 C CA . ILE A 1 90 ? -10.670 12.402 20.566 1.00 88.94 90 ILE A CA 1
ATOM 736 C C . ILE A 1 90 ? -11.143 12.242 22.011 1.00 88.94 90 ILE A C 1
ATOM 738 O O . ILE A 1 90 ? -11.112 11.131 22.538 1.00 88.94 90 ILE A O 1
ATOM 742 N N . ASN A 1 91 ? -11.620 13.307 22.651 1.00 87.12 91 ASN A N 1
ATOM 743 C CA . ASN A 1 91 ? -12.177 13.223 24.000 1.00 87.12 91 ASN A CA 1
ATOM 744 C C . ASN A 1 91 ? -13.475 12.401 24.034 1.00 87.12 91 ASN A C 1
ATOM 746 O O . ASN A 1 91 ? -13.632 11.572 24.927 1.00 87.12 91 ASN A O 1
ATOM 750 N N . GLU A 1 92 ? -14.364 12.577 23.049 1.00 87.75 92 GLU A N 1
ATOM 751 C CA . GLU A 1 92 ? -15.590 11.776 22.918 1.00 87.75 92 GLU A CA 1
ATOM 752 C C . GLU A 1 92 ? -15.285 10.281 22.798 1.00 87.75 92 GLU A C 1
ATOM 754 O O . GLU A 1 92 ? -15.873 9.477 23.516 1.00 87.75 92 GLU A O 1
ATOM 759 N N . VAL A 1 93 ? -14.351 9.898 21.922 1.00 88.38 93 VAL A N 1
ATOM 760 C CA . VAL A 1 93 ? -14.003 8.482 21.739 1.00 88.38 93 VAL A CA 1
ATOM 761 C C . VAL A 1 93 ? -13.272 7.933 22.962 1.00 88.38 93 VAL A C 1
ATOM 763 O O . VAL A 1 93 ? -13.553 6.818 23.390 1.00 88.38 93 VAL A O 1
ATOM 766 N N . ASN A 1 94 ? -12.379 8.705 23.587 1.00 86.38 94 ASN A N 1
ATOM 767 C CA . ASN A 1 94 ? -11.689 8.257 24.801 1.00 86.38 94 ASN A CA 1
ATOM 768 C C . ASN A 1 94 ? -12.640 8.001 25.975 1.00 86.38 94 ASN A C 1
ATOM 770 O O . ASN A 1 94 ? -12.367 7.109 26.777 1.00 86.38 94 ASN A O 1
ATOM 774 N N . ALA A 1 95 ? -13.759 8.724 26.066 1.00 86.75 95 ALA A N 1
ATOM 775 C CA . ALA A 1 95 ? -14.775 8.471 27.087 1.00 86.75 95 ALA A CA 1
ATOM 776 C C . ALA A 1 95 ? -15.387 7.058 26.986 1.00 86.75 95 ALA A C 1
ATOM 778 O O . ALA A 1 95 ? -15.911 6.547 27.971 1.00 86.75 95 ALA A O 1
ATOM 779 N N . LEU A 1 96 ? -15.270 6.402 25.825 1.00 84.44 96 LEU A N 1
ATOM 780 C CA . LEU A 1 96 ? -15.778 5.053 25.574 1.00 84.44 96 LEU A CA 1
ATOM 781 C C . LEU A 1 96 ? -14.773 3.939 25.923 1.00 84.44 96 LEU A C 1
ATOM 783 O O . LEU A 1 96 ? -15.136 2.771 25.853 1.00 84.44 96 LEU A O 1
ATOM 787 N N . LYS A 1 97 ? -13.527 4.251 26.323 1.00 78.44 97 LYS A N 1
ATOM 788 C CA . LYS A 1 97 ? -12.459 3.245 26.546 1.00 78.44 97 LYS A CA 1
ATOM 789 C C . LYS A 1 97 ? -12.798 2.126 27.530 1.00 78.44 97 LYS A C 1
ATOM 791 O O . LYS A 1 97 ? -12.288 1.020 27.377 1.00 78.44 97 LYS A O 1
ATOM 796 N N . ASN A 1 98 ? -13.650 2.419 28.507 1.00 73.94 98 ASN A N 1
ATOM 797 C CA . ASN A 1 98 ? -14.072 1.472 29.540 1.00 73.94 98 ASN A CA 1
ATOM 798 C C . ASN A 1 98 ? -15.514 0.981 29.338 1.00 73.94 98 ASN A C 1
ATOM 800 O O . ASN A 1 98 ? -16.086 0.371 30.238 1.00 73.94 98 ASN A O 1
ATOM 804 N N . VAL A 1 99 ? -16.122 1.280 28.189 1.00 73.94 99 VAL A N 1
ATOM 805 C CA . VAL A 1 99 ? -17.480 0.861 27.847 1.00 73.94 99 VAL A CA 1
ATOM 806 C C . VAL A 1 99 ? -17.383 -0.318 26.888 1.00 73.94 99 VAL A C 1
ATOM 808 O O . VAL A 1 99 ? -16.723 -0.226 25.854 1.00 73.94 99 VAL A O 1
ATOM 811 N N . ARG A 1 100 ? -18.054 -1.426 27.216 1.00 71.44 100 ARG A N 1
ATOM 812 C CA . ARG A 1 100 ? -18.184 -2.556 26.292 1.00 71.44 100 ARG A CA 1
ATOM 813 C C . ARG A 1 100 ? -19.218 -2.196 25.233 1.00 71.44 100 ARG A C 1
ATOM 815 O O . ARG A 1 100 ? -20.371 -1.943 25.573 1.00 71.44 100 ARG A O 1
ATOM 822 N N . LEU A 1 101 ? -18.797 -2.159 23.975 1.00 72.81 101 LEU A N 1
ATOM 823 C CA . LEU A 1 101 ? -19.663 -1.810 22.853 1.00 72.81 101 LEU A CA 1
ATOM 824 C C . LEU A 1 101 ? -20.078 -3.061 22.082 1.00 72.81 101 LEU A C 1
ATOM 826 O O . LEU A 1 101 ? -19.280 -3.968 21.849 1.00 72.81 101 LEU A O 1
ATOM 830 N N . THR A 1 102 ? -21.325 -3.081 21.630 1.00 71.81 102 THR A N 1
ATOM 831 C CA . THR A 1 102 ? -21.829 -4.089 20.695 1.00 71.81 102 THR A CA 1
ATOM 832 C C . THR A 1 102 ? -21.270 -3.861 19.283 1.00 71.81 102 THR A C 1
ATOM 834 O O . THR A 1 102 ? -20.894 -2.738 18.926 1.00 71.81 102 THR A O 1
ATOM 837 N N . PRO A 1 103 ? -21.294 -4.875 18.396 1.00 69.25 103 PRO A N 1
ATOM 838 C CA . PRO A 1 103 ? -20.869 -4.711 17.003 1.00 69.25 103 PRO A CA 1
ATOM 839 C C . PRO A 1 103 ? -21.606 -3.596 16.252 1.00 69.25 103 PRO A C 1
ATOM 841 O O . PRO A 1 103 ? -21.021 -2.925 15.400 1.00 69.25 103 PRO A O 1
ATOM 844 N N . ALA A 1 104 ? -22.892 -3.397 16.559 1.00 67.06 104 ALA A N 1
ATOM 845 C CA . ALA A 1 104 ? -23.716 -2.360 15.947 1.00 67.06 104 ALA A CA 1
ATOM 846 C C . ALA A 1 104 ? -23.261 -0.955 16.369 1.00 67.06 104 ALA A C 1
ATOM 848 O O . ALA A 1 104 ? -23.140 -0.071 15.520 1.00 67.06 104 ALA A O 1
ATOM 849 N N . GLU A 1 105 ? -22.943 -0.765 17.651 1.00 74.75 105 GLU A N 1
ATOM 850 C CA . GLU A 1 105 ? -22.429 0.502 18.180 1.00 74.75 105 GLU A CA 1
ATOM 851 C C . GLU A 1 105 ? -21.030 0.801 17.645 1.00 74.75 105 GLU A C 1
ATOM 853 O O . GLU A 1 105 ? -20.775 1.918 17.197 1.00 74.75 105 GLU A O 1
ATOM 858 N N . ILE A 1 106 ? -20.146 -0.202 17.594 1.00 77.88 106 ILE A N 1
ATOM 859 C CA . ILE A 1 106 ? -18.813 -0.052 16.995 1.00 77.88 106 ILE A CA 1
ATOM 860 C C . ILE A 1 106 ? -18.944 0.374 15.526 1.00 77.88 106 ILE A C 1
ATOM 862 O O . ILE A 1 106 ? -18.255 1.298 15.097 1.00 77.88 106 ILE A O 1
ATOM 866 N N . ARG A 1 107 ? -19.864 -0.228 14.754 1.00 77.50 107 ARG A N 1
ATOM 867 C CA . ARG A 1 107 ? -20.150 0.200 13.371 1.00 77.50 107 ARG A CA 1
ATOM 868 C C . ARG A 1 107 ? -20.664 1.633 13.295 1.00 77.50 107 ARG A C 1
ATOM 870 O O . ARG A 1 107 ? -20.210 2.389 12.443 1.00 77.50 107 ARG A O 1
ATOM 877 N N . MET A 1 108 ? -21.595 2.009 14.167 1.00 82.00 108 MET A N 1
ATOM 878 C CA . MET A 1 108 ? -22.148 3.363 14.208 1.00 82.00 108 MET A CA 1
ATOM 879 C C . MET A 1 108 ? -21.055 4.404 14.488 1.00 82.00 108 MET A C 1
ATOM 881 O O . MET A 1 108 ? -20.994 5.432 13.814 1.00 82.00 108 MET A O 1
ATOM 885 N N . PHE A 1 109 ? -20.159 4.136 15.441 1.00 86.19 109 PHE A N 1
ATOM 886 C CA . PHE A 1 109 ? -19.020 5.012 15.708 1.00 86.19 109 PHE A CA 1
ATOM 887 C C . PHE A 1 109 ? -18.000 5.004 14.564 1.00 86.19 109 PHE A C 1
ATOM 889 O O . PHE A 1 109 ? -17.467 6.059 14.228 1.00 86.19 109 PHE A O 1
ATOM 896 N N . ALA A 1 110 ? -17.765 3.861 13.914 1.00 85.94 110 ALA A N 1
ATOM 897 C CA . ALA A 1 110 ? -16.884 3.779 12.750 1.00 85.94 110 ALA A CA 1
ATOM 898 C C . ALA A 1 110 ? -17.410 4.610 11.566 1.00 85.94 110 ALA A C 1
ATOM 900 O O . ALA A 1 110 ? -16.617 5.236 10.864 1.00 85.94 110 ALA A O 1
ATOM 901 N N . GLU A 1 111 ? -18.734 4.669 11.385 1.00 84.62 111 GLU A N 1
ATOM 902 C CA . GLU A 1 111 ? -19.393 5.564 10.428 1.00 84.62 111 GLU A CA 1
ATOM 903 C C . GLU A 1 111 ? -19.217 7.034 10.829 1.00 84.62 111 GLU A C 1
ATOM 905 O O . GLU A 1 111 ? -18.774 7.856 10.028 1.00 84.62 111 GLU A O 1
ATOM 910 N N . LYS A 1 112 ? -19.518 7.365 12.095 1.00 85.06 112 LYS A N 1
ATOM 911 C CA . LYS A 1 112 ? -19.428 8.733 12.630 1.00 85.06 112 LYS A CA 1
ATOM 912 C C . LYS A 1 112 ? -18.020 9.314 12.484 1.00 85.06 112 LYS A C 1
ATOM 914 O O . LYS A 1 112 ? -17.871 10.493 12.171 1.00 85.06 112 LYS A O 1
ATOM 919 N N . TYR A 1 113 ? -16.998 8.497 12.724 1.00 85.75 113 TYR A N 1
ATOM 920 C CA . TYR A 1 113 ? -15.593 8.905 12.722 1.00 85.75 113 TYR A CA 1
ATOM 921 C C . TYR A 1 113 ? -14.852 8.516 11.440 1.00 85.75 113 TYR A C 1
ATOM 923 O O . TYR A 1 113 ? -13.619 8.503 11.410 1.00 85.75 113 TYR A O 1
ATOM 931 N N . LYS A 1 114 ? -15.579 8.209 10.360 1.00 80.12 114 LYS A N 1
ATOM 932 C CA . LYS A 1 114 ? -14.990 7.834 9.075 1.00 80.12 114 LYS A CA 1
ATOM 933 C C . LYS A 1 114 ? -13.984 8.890 8.611 1.00 80.12 114 LYS A C 1
ATOM 935 O O . LYS A 1 114 ? -14.322 10.050 8.381 1.00 80.12 114 LYS A O 1
ATOM 940 N N . GLY A 1 115 ? -12.734 8.466 8.444 1.00 75.75 115 GLY A N 1
ATOM 941 C CA . GLY A 1 115 ? -11.647 9.331 7.994 1.00 75.75 115 GLY A CA 1
ATOM 942 C C . GLY A 1 115 ? -10.883 10.089 9.074 1.00 75.75 115 GLY A C 1
ATOM 943 O O . GLY A 1 115 ? -9.872 10.715 8.744 1.00 75.75 115 GLY A O 1
ATOM 944 N N . ASP A 1 116 ? -11.315 10.015 10.335 1.00 81.38 116 ASP A N 1
ATOM 945 C CA . ASP A 1 116 ? -10.519 10.448 11.482 1.00 81.38 116 ASP A CA 1
ATOM 946 C C . ASP A 1 116 ? -9.682 9.262 11.978 1.00 81.38 116 ASP A C 1
ATOM 948 O O . ASP A 1 116 ? -10.156 8.356 12.664 1.00 81.38 116 ASP A O 1
ATOM 952 N N . TYR A 1 117 ? -8.412 9.250 11.578 1.00 80.81 117 TYR A N 1
ATOM 953 C CA . TYR A 1 117 ? -7.488 8.151 11.860 1.00 80.81 117 TYR A CA 1
ATOM 954 C C . TYR A 1 117 ? -7.292 7.890 13.340 1.00 80.81 117 TYR A C 1
ATOM 956 O O . TYR A 1 117 ? -7.176 6.737 13.753 1.00 80.81 117 TYR A O 1
ATOM 964 N N . MET A 1 118 ? -7.212 8.957 14.128 1.00 83.81 118 MET A N 1
ATOM 965 C CA . MET A 1 118 ? -6.912 8.833 15.541 1.00 83.81 118 MET A CA 1
ATOM 966 C C . MET A 1 118 ? -8.161 8.389 16.304 1.00 83.81 118 MET A C 1
ATOM 968 O O . MET A 1 118 ? -8.068 7.509 17.156 1.00 83.81 118 MET A O 1
ATOM 972 N N . ALA A 1 119 ? -9.340 8.891 15.929 1.00 87.69 119 ALA A N 1
ATOM 973 C CA . ALA A 1 119 ? -10.608 8.392 16.453 1.00 87.69 119 ALA A CA 1
ATOM 974 C C . ALA A 1 119 ? -10.828 6.909 16.109 1.00 87.69 119 ALA A C 1
ATOM 976 O O . ALA A 1 119 ? -11.153 6.121 16.993 1.00 87.69 119 ALA A O 1
ATOM 977 N N . LEU A 1 120 ? -10.583 6.498 14.858 1.00 86.94 120 LEU A N 1
ATOM 978 C CA . LEU A 1 120 ? -10.705 5.096 14.438 1.00 86.94 120 LEU A CA 1
ATOM 979 C C . LEU A 1 120 ? -9.660 4.184 15.094 1.00 86.94 120 LEU A C 1
ATOM 981 O O . LEU A 1 120 ? -9.963 3.026 15.367 1.00 86.94 120 LEU A O 1
ATOM 985 N N . ARG A 1 121 ? -8.453 4.687 15.386 1.00 86.56 121 ARG A N 1
ATOM 986 C CA . ARG A 1 121 ? -7.441 3.966 16.174 1.00 86.56 121 ARG A CA 1
ATOM 987 C C . ARG A 1 121 ? -7.937 3.679 17.582 1.00 86.56 121 ARG A C 1
ATOM 989 O O . ARG A 1 121 ? -7.897 2.534 18.015 1.00 86.56 121 ARG A O 1
ATOM 996 N N . ILE A 1 122 ? -8.442 4.702 18.265 1.00 89.06 122 ILE A N 1
ATOM 997 C CA . ILE A 1 122 ? -8.969 4.537 19.620 1.00 89.06 122 ILE A CA 1
ATOM 998 C C . ILE A 1 122 ? -10.212 3.635 19.602 1.00 89.06 122 ILE A C 1
ATOM 1000 O O . ILE A 1 122 ? -10.352 2.771 20.461 1.00 89.06 122 ILE A O 1
ATOM 1004 N N . LEU A 1 123 ? -11.085 3.770 18.598 1.00 89.75 123 LEU A N 1
ATOM 1005 C CA . LEU A 1 123 ? -12.230 2.875 18.416 1.00 89.75 123 LEU A CA 1
ATOM 1006 C C . LEU A 1 123 ? -11.800 1.422 18.165 1.00 89.75 123 LEU A C 1
ATOM 1008 O O . LEU A 1 123 ? -12.480 0.510 18.618 1.00 89.75 123 LEU A O 1
ATOM 1012 N N . GLY A 1 124 ? -10.675 1.201 17.483 1.00 87.38 124 GLY A N 1
ATOM 1013 C CA . GLY A 1 124 ? -10.061 -0.117 17.333 1.00 87.38 124 GLY A CA 1
ATOM 1014 C C . GLY A 1 124 ? -9.644 -0.725 18.672 1.00 87.38 124 GLY A C 1
ATOM 1015 O O . GLY A 1 124 ? -9.983 -1.872 18.937 1.00 87.38 124 GLY A O 1
ATOM 1016 N N . GLU A 1 125 ? -9.007 0.063 19.546 1.00 87.25 125 GLU A N 1
ATOM 1017 C CA . GLU A 1 125 ? -8.677 -0.358 20.921 1.00 87.25 125 GLU A CA 1
ATOM 1018 C C . GLU A 1 125 ? -9.947 -0.717 21.717 1.00 87.25 125 GLU A C 1
ATOM 1020 O O . GLU A 1 125 ? -9.985 -1.723 22.421 1.00 87.25 125 GLU A O 1
ATOM 1025 N N . ILE A 1 126 ? -11.015 0.078 21.577 1.00 85.00 126 ILE A N 1
ATOM 1026 C CA . ILE A 1 126 ? -12.308 -0.175 22.234 1.00 85.00 126 ILE A CA 1
ATOM 1027 C C . ILE A 1 126 ? -12.973 -1.446 21.697 1.00 85.00 126 ILE A C 1
ATOM 1029 O O . ILE A 1 126 ? -13.510 -2.240 22.472 1.00 85.00 126 ILE A O 1
ATOM 1033 N N . ALA A 1 127 ? -12.941 -1.647 20.378 1.00 82.94 127 ALA A N 1
ATOM 1034 C CA . ALA A 1 127 ? -13.463 -2.848 19.741 1.00 82.94 127 ALA A CA 1
ATOM 1035 C C . ALA A 1 127 ? -12.715 -4.088 20.242 1.00 82.94 127 ALA A C 1
ATOM 1037 O O . ALA A 1 127 ? -13.364 -5.048 20.655 1.00 82.94 127 ALA A O 1
ATOM 1038 N N . ASP A 1 128 ? -11.380 -4.019 20.301 1.00 82.12 128 ASP A N 1
ATOM 1039 C CA . ASP A 1 128 ? -10.526 -5.100 20.799 1.00 82.12 128 ASP A CA 1
ATOM 1040 C C . ASP A 1 128 ? -10.836 -5.447 22.261 1.00 82.12 128 ASP A C 1
ATOM 1042 O O . ASP A 1 128 ? -10.921 -6.631 22.597 1.00 82.12 128 ASP A O 1
ATOM 1046 N N . ASN A 1 129 ? -11.055 -4.440 23.113 1.00 76.56 129 ASN A N 1
ATOM 1047 C CA . ASN A 1 129 ? -11.490 -4.629 24.503 1.00 76.56 129 ASN A CA 1
ATOM 1048 C C . ASN A 1 129 ? -12.903 -5.223 24.607 1.00 76.56 129 ASN A C 1
ATOM 1050 O O . ASN A 1 129 ? -13.238 -5.855 25.605 1.00 76.56 129 ASN A O 1
ATOM 1054 N N . SER A 1 130 ? -13.730 -5.022 23.581 1.00 68.19 130 SER A N 1
ATOM 1055 C CA . SER A 1 130 ? -15.098 -5.539 23.509 1.00 68.19 130 SER A CA 1
ATOM 1056 C C . SER A 1 130 ? -15.187 -6.922 22.849 1.00 68.19 130 SER A C 1
ATOM 1058 O O . SER A 1 130 ? -16.297 -7.388 22.636 1.00 68.19 130 SER A O 1
ATOM 1060 N N . GLY A 1 131 ? -14.060 -7.568 22.515 1.00 67.50 131 GLY A N 1
ATOM 1061 C CA . GLY A 1 131 ? -14.033 -8.897 21.880 1.00 67.50 131 GLY A CA 1
ATOM 1062 C C . GLY A 1 131 ? -14.127 -8.883 20.347 1.00 67.50 131 GLY A C 1
ATOM 1063 O O . GLY A 1 131 ? -14.140 -9.935 19.703 1.00 67.50 131 GLY A O 1
ATOM 1064 N N . TYR A 1 132 ? -14.135 -7.700 19.735 1.00 76.00 132 TYR A N 1
ATOM 1065 C CA . TYR A 1 132 ? -14.269 -7.516 18.292 1.00 76.00 132 TYR A CA 1
ATOM 1066 C C . TYR A 1 132 ? -12.992 -6.956 17.685 1.00 76.00 132 TYR A C 1
ATOM 1068 O O . TYR A 1 132 ? -12.152 -6.384 18.361 1.00 76.00 132 TYR A O 1
ATOM 1076 N N . LYS A 1 133 ? -12.859 -7.075 16.371 1.00 77.81 133 LYS A N 1
ATOM 1077 C CA . LYS A 1 133 ? -11.796 -6.431 15.612 1.00 77.81 133 LYS A CA 1
ATOM 1078 C C . LYS A 1 133 ? -12.407 -5.417 14.661 1.00 77.81 133 LYS A C 1
ATOM 1080 O O . LYS A 1 133 ? -13.272 -5.742 13.842 1.00 77.81 133 LYS A O 1
ATOM 1085 N N . LEU A 1 134 ? -11.923 -4.182 14.746 1.00 82.31 134 LEU A N 1
ATOM 1086 C CA . LEU A 1 134 ? -12.222 -3.153 13.762 1.00 82.31 134 LEU A CA 1
ATOM 1087 C C . LEU A 1 134 ? -11.247 -3.300 12.591 1.00 82.31 134 LEU A C 1
ATOM 1089 O O . LEU A 1 134 ? -10.077 -2.929 12.688 1.00 82.31 134 LEU A O 1
ATOM 1093 N N . ASN A 1 135 ? -11.723 -3.831 11.468 1.00 74.31 135 ASN A N 1
ATOM 1094 C CA . ASN A 1 135 ? -10.947 -3.877 10.231 1.00 74.31 135 ASN A CA 1
ATOM 1095 C C . ASN A 1 135 ? -10.963 -2.490 9.583 1.00 74.31 135 ASN A C 1
ATOM 1097 O O . ASN A 1 135 ? -11.740 -2.205 8.669 1.00 74.31 135 ASN A O 1
ATOM 1101 N N . THR A 1 136 ? -10.102 -1.624 10.103 1.00 74.31 136 THR A N 1
ATOM 1102 C CA . THR A 1 136 ? -9.777 -0.321 9.534 1.00 74.31 136 THR A CA 1
ATOM 1103 C C . THR A 1 136 ? -8.315 -0.286 9.108 1.00 74.31 136 THR A C 1
ATOM 1105 O O . THR A 1 136 ? -7.500 -1.128 9.489 1.00 74.31 136 THR A O 1
ATOM 1108 N N . VAL A 1 137 ? -7.984 0.702 8.292 1.00 71.56 137 VAL A N 1
ATOM 1109 C CA . VAL A 1 137 ? -6.640 0.911 7.776 1.00 71.56 137 VAL A CA 1
ATOM 1110 C C . VAL A 1 137 ? -5.975 1.994 8.624 1.00 71.56 137 VAL A C 1
ATOM 1112 O O . VAL A 1 137 ? -6.316 3.171 8.523 1.00 71.56 137 VAL A O 1
ATOM 1115 N N . TYR A 1 138 ? -5.045 1.597 9.494 1.00 74.44 138 TYR A N 1
ATOM 1116 C CA . TYR A 1 138 ? -4.311 2.530 10.352 1.00 74.44 138 TYR A CA 1
ATOM 1117 C C . TYR A 1 138 ? -3.168 3.216 9.597 1.00 74.44 138 TYR A C 1
ATOM 1119 O O . TYR A 1 138 ? -2.594 2.655 8.664 1.00 74.44 138 TYR A O 1
ATOM 1127 N N . ALA A 1 139 ? -2.792 4.420 10.038 1.00 75.31 139 ALA A N 1
ATOM 1128 C CA . ALA A 1 139 ? -1.706 5.190 9.430 1.00 75.31 139 ALA A CA 1
ATOM 1129 C C . ALA A 1 139 ? -0.362 4.437 9.431 1.00 75.31 139 ALA A C 1
ATOM 1131 O O . ALA A 1 139 ? 0.349 4.459 8.431 1.00 75.31 139 ALA A O 1
ATOM 1132 N N . ASP A 1 140 ? -0.042 3.724 10.512 1.00 78.31 140 ASP A N 1
ATOM 1133 C CA . ASP A 1 140 ? 1.200 2.946 10.622 1.00 78.31 140 ASP A CA 1
ATOM 1134 C C . ASP A 1 140 ? 1.217 1.783 9.616 1.00 78.31 140 ASP A C 1
ATOM 1136 O O . ASP A 1 140 ? 2.208 1.552 8.922 1.00 78.31 140 ASP A O 1
ATOM 1140 N N . THR A 1 141 ? 0.078 1.098 9.466 1.00 76.25 141 THR A N 1
ATOM 1141 C CA . THR A 1 141 ? -0.122 0.052 8.455 1.00 76.25 141 THR A CA 1
ATOM 1142 C C . THR A 1 141 ? 0.031 0.621 7.045 1.00 76.25 141 THR A C 1
ATOM 1144 O O . THR A 1 141 ? 0.746 0.040 6.232 1.00 76.25 141 THR A O 1
ATOM 1147 N N . LEU A 1 142 ? -0.566 1.787 6.766 1.00 75.50 142 LEU A N 1
ATOM 1148 C CA . LEU A 1 142 ? -0.426 2.479 5.480 1.00 75.50 142 LEU A CA 1
ATOM 1149 C C . LEU A 1 142 ? 1.024 2.808 5.157 1.00 75.50 142 LEU A C 1
ATOM 1151 O O . LEU A 1 142 ? 1.469 2.543 4.047 1.00 75.50 142 LEU A O 1
ATOM 1155 N N . LEU A 1 143 ? 1.760 3.371 6.114 1.00 82.56 143 LEU A N 1
ATOM 1156 C CA . LEU A 1 143 ? 3.166 3.705 5.915 1.00 82.56 143 LEU A CA 1
ATOM 1157 C C . LEU A 1 143 ? 3.988 2.452 5.600 1.00 82.56 143 LEU A C 1
ATOM 1159 O O . LEU A 1 143 ? 4.750 2.472 4.638 1.00 82.56 143 LEU A O 1
ATOM 1163 N N . SER A 1 144 ? 3.751 1.346 6.311 1.00 81.50 144 SER A N 1
ATOM 1164 C CA . SER A 1 144 ? 4.416 0.068 6.031 1.00 81.50 144 SER A CA 1
ATOM 1165 C C . SER A 1 144 ? 4.116 -0.462 4.624 1.00 81.50 144 SER A C 1
ATOM 1167 O O . SER A 1 144 ? 5.022 -0.909 3.923 1.00 81.50 144 SER A O 1
ATOM 1169 N N . ILE A 1 145 ? 2.865 -0.373 4.167 1.00 77.00 145 ILE A N 1
ATOM 1170 C CA . ILE A 1 145 ? 2.488 -0.788 2.808 1.00 77.00 145 ILE A CA 1
ATOM 1171 C C . ILE A 1 145 ? 3.120 0.125 1.751 1.00 77.00 145 ILE A C 1
ATOM 1173 O O . ILE A 1 145 ? 3.548 -0.351 0.697 1.00 77.00 145 ILE A O 1
ATOM 1177 N N . ILE A 1 146 ? 3.195 1.432 2.013 1.00 80.50 146 ILE A N 1
ATOM 1178 C CA . ILE A 1 146 ? 3.862 2.377 1.113 1.00 80.50 146 ILE A CA 1
ATOM 1179 C C . ILE A 1 146 ? 5.361 2.056 1.032 1.00 80.50 146 ILE A C 1
ATOM 1181 O O . ILE A 1 146 ? 5.905 2.051 -0.069 1.00 80.50 146 ILE A O 1
ATOM 1185 N N . ASP A 1 147 ? 6.013 1.724 2.149 1.00 82.44 147 ASP A N 1
ATOM 1186 C CA . ASP A 1 147 ? 7.421 1.298 2.172 1.00 82.44 147 ASP A CA 1
ATOM 1187 C C . ASP A 1 147 ? 7.638 -0.001 1.372 1.00 82.44 147 ASP A C 1
ATOM 1189 O O . ASP A 1 147 ? 8.580 -0.113 0.587 1.00 82.44 147 ASP A O 1
ATOM 1193 N N . GLN A 1 148 ? 6.737 -0.981 1.507 1.00 80.19 148 GLN A N 1
ATOM 1194 C CA . GLN A 1 148 ? 6.776 -2.203 0.694 1.00 80.19 148 GLN A CA 1
ATOM 1195 C C . GLN A 1 148 ? 6.599 -1.891 -0.796 1.00 80.19 148 GLN A C 1
ATOM 1197 O O . GLN A 1 148 ? 7.332 -2.411 -1.635 1.00 80.19 148 GLN A O 1
ATOM 1202 N N . THR A 1 149 ? 5.658 -1.006 -1.126 1.00 78.69 149 THR A N 1
ATOM 1203 C CA . THR A 1 149 ? 5.402 -0.575 -2.505 1.00 78.69 149 THR A CA 1
ATOM 1204 C C . THR A 1 149 ? 6.622 0.122 -3.099 1.00 78.69 149 THR A C 1
ATOM 1206 O O . THR A 1 149 ? 6.971 -0.138 -4.249 1.00 78.69 149 THR A O 1
ATOM 1209 N N . GLU A 1 150 ? 7.297 0.968 -2.322 1.00 83.12 150 GLU A N 1
ATOM 1210 C CA . GLU A 1 150 ? 8.551 1.608 -2.717 1.00 83.12 150 GLU A CA 1
ATOM 1211 C C . GLU A 1 150 ? 9.616 0.573 -3.052 1.00 83.12 150 GLU A C 1
ATOM 1213 O O . GLU A 1 150 ? 10.186 0.622 -4.140 1.00 83.12 150 GLU A O 1
ATOM 1218 N N . SER A 1 151 ? 9.819 -0.411 -2.174 1.00 81.19 151 SER A N 1
ATOM 1219 C CA . SER A 1 151 ? 10.779 -1.488 -2.416 1.00 81.19 151 SER A CA 1
ATOM 1220 C C . SER A 1 151 ? 10.484 -2.237 -3.719 1.00 81.19 151 SER A C 1
ATOM 1222 O O . SER A 1 151 ? 11.389 -2.448 -4.526 1.00 81.19 151 SER A O 1
ATOM 1224 N N . ILE A 1 152 ? 9.215 -2.570 -3.976 1.00 78.50 152 ILE A N 1
ATOM 1225 C CA . ILE A 1 152 ? 8.800 -3.260 -5.205 1.00 78.50 152 ILE A CA 1
ATOM 1226 C C . ILE A 1 152 ? 9.022 -2.373 -6.441 1.00 78.50 152 ILE A C 1
ATOM 1228 O O . ILE A 1 152 ? 9.494 -2.860 -7.469 1.00 78.50 152 ILE A O 1
ATOM 1232 N N . CYS A 1 153 ? 8.722 -1.073 -6.355 1.00 81.00 153 CYS A N 1
ATOM 1233 C CA . CYS A 1 153 ? 8.950 -0.130 -7.452 1.00 81.00 153 CYS A CA 1
ATOM 1234 C C . CYS A 1 153 ? 10.437 -0.000 -7.782 1.00 81.00 153 CYS A C 1
ATOM 1236 O O . CYS A 1 153 ? 10.801 -0.072 -8.952 1.00 81.00 153 CYS A O 1
ATOM 1238 N N . VAL A 1 154 ? 11.293 0.144 -6.767 1.00 81.38 154 VAL A N 1
ATOM 1239 C CA . VAL A 1 154 ? 12.751 0.210 -6.942 1.00 81.38 154 VAL A CA 1
ATOM 1240 C C . VAL A 1 154 ? 13.263 -1.077 -7.580 1.00 81.38 154 VAL A C 1
ATOM 1242 O O . VAL A 1 154 ? 13.924 -1.021 -8.611 1.00 81.38 154 VAL A O 1
ATOM 1245 N N . GLN A 1 155 ? 12.875 -2.242 -7.053 1.00 79.44 155 GLN A N 1
ATOM 1246 C CA . GLN A 1 155 ? 13.255 -3.533 -7.635 1.00 79.44 155 GLN A CA 1
ATOM 1247 C C . GLN A 1 155 ? 12.818 -3.665 -9.093 1.00 79.44 155 GLN A C 1
ATOM 1249 O O . GLN A 1 155 ? 13.565 -4.185 -9.921 1.00 79.44 155 GLN A O 1
ATOM 1254 N N . PHE A 1 156 ? 11.613 -3.206 -9.430 1.00 81.00 156 PHE A N 1
ATOM 1255 C CA . PHE A 1 156 ? 11.142 -3.214 -10.806 1.00 81.00 156 PHE A CA 1
ATOM 1256 C C . PHE A 1 156 ? 11.992 -2.308 -11.706 1.00 81.00 156 PHE A C 1
ATOM 1258 O O . PHE A 1 156 ? 12.465 -2.764 -12.744 1.00 81.00 156 PHE A O 1
ATOM 1265 N N . LEU A 1 157 ? 12.217 -1.057 -11.301 1.00 82.31 157 LEU A N 1
ATOM 1266 C CA . LEU A 1 157 ? 12.993 -0.086 -12.076 1.00 82.31 157 LEU A CA 1
ATOM 1267 C C . LEU A 1 157 ? 14.468 -0.491 -12.219 1.00 82.31 157 LEU A C 1
ATOM 1269 O O . LEU A 1 157 ? 15.083 -0.204 -13.242 1.00 82.31 157 LEU A O 1
ATOM 1273 N N . ASP A 1 158 ? 15.025 -1.192 -11.231 1.00 75.69 158 ASP A N 1
ATOM 1274 C CA . ASP A 1 158 ? 16.398 -1.697 -11.278 1.00 75.69 158 ASP A CA 1
ATOM 1275 C C . ASP A 1 158 ? 16.543 -2.972 -12.117 1.00 75.69 158 ASP A C 1
ATOM 1277 O O . ASP A 1 158 ? 17.592 -3.187 -12.727 1.00 75.69 158 ASP A O 1
ATOM 1281 N N . SER A 1 159 ? 15.516 -3.827 -12.154 1.00 70.50 159 SER A N 1
ATOM 1282 C CA . SER A 1 159 ? 15.593 -5.143 -12.807 1.00 70.50 159 SER A CA 1
ATOM 1283 C C . SER A 1 159 ? 15.005 -5.190 -14.214 1.00 70.50 159 SER A C 1
ATOM 1285 O O . SER A 1 159 ? 15.375 -6.075 -14.990 1.00 70.50 159 SER A O 1
ATOM 1287 N N . TYR A 1 160 ? 14.083 -4.289 -14.566 1.00 77.44 160 TYR A N 1
ATOM 1288 C CA . TYR A 1 160 ? 13.393 -4.363 -15.849 1.00 77.44 160 TYR A CA 1
ATOM 1289 C C . TYR A 1 160 ? 14.298 -3.916 -16.990 1.00 77.44 160 TYR A C 1
ATOM 1291 O O . TYR A 1 160 ? 14.511 -2.733 -17.217 1.00 77.44 160 TYR A O 1
ATOM 1299 N N . ASN A 1 161 ? 14.771 -4.883 -17.764 1.00 70.69 161 ASN A N 1
ATOM 1300 C CA . ASN A 1 161 ? 15.553 -4.687 -18.984 1.00 70.69 161 ASN A CA 1
ATOM 1301 C C . ASN A 1 161 ? 14.899 -5.361 -20.207 1.00 70.69 161 ASN A C 1
ATOM 1303 O O . ASN A 1 161 ? 15.584 -5.683 -21.178 1.00 70.69 161 ASN A O 1
ATOM 1307 N N . GLY A 1 162 ? 13.586 -5.617 -20.137 1.00 67.06 162 GLY A N 1
ATOM 1308 C CA . GLY A 1 162 ? 12.834 -6.417 -21.112 1.00 67.06 162 GLY A CA 1
ATOM 1309 C C . GLY A 1 162 ? 12.696 -7.905 -20.760 1.00 67.06 162 GLY A C 1
ATOM 1310 O O . GLY A 1 162 ? 12.138 -8.662 -21.550 1.00 67.06 162 GLY A O 1
ATOM 1311 N N . ASN A 1 163 ? 13.182 -8.345 -19.593 1.00 66.81 163 ASN A N 1
ATOM 1312 C CA . ASN A 1 163 ? 12.984 -9.712 -19.102 1.00 66.81 163 ASN A CA 1
ATOM 1313 C C . ASN A 1 163 ? 11.543 -9.941 -18.597 1.00 66.81 163 ASN A C 1
ATOM 1315 O O . ASN A 1 163 ? 10.998 -9.141 -17.833 1.00 66.81 163 ASN A O 1
ATOM 1319 N N . GLU A 1 164 ? 10.951 -11.084 -18.960 1.00 57.94 164 GLU A N 1
ATOM 1320 C CA . GLU A 1 164 ? 9.620 -11.521 -18.521 1.00 57.94 164 GLU A CA 1
ATOM 1321 C C . GLU A 1 164 ? 9.470 -11.632 -16.997 1.00 57.94 164 GLU A C 1
ATOM 1323 O O . GLU A 1 164 ? 8.379 -11.392 -16.481 1.00 57.94 164 GLU A O 1
ATOM 1328 N N . HIS A 1 165 ? 10.543 -11.932 -16.256 1.00 54.75 165 HIS A N 1
ATOM 1329 C CA . HIS A 1 165 ? 10.486 -12.056 -14.790 1.00 54.75 165 HIS A CA 1
ATOM 1330 C C . HIS A 1 165 ? 10.063 -10.746 -14.110 1.00 54.75 165 HIS A C 1
ATOM 1332 O O . HIS A 1 165 ? 9.324 -10.755 -13.127 1.00 54.75 165 HIS A O 1
ATOM 1338 N N . SER A 1 166 ? 10.450 -9.608 -14.684 1.00 56.91 166 SER A N 1
ATOM 1339 C CA . SER A 1 166 ? 10.107 -8.285 -14.170 1.00 56.91 166 SER A CA 1
ATOM 1340 C C . SER A 1 166 ? 8.648 -7.888 -14.472 1.00 56.91 166 SER A C 1
ATOM 1342 O O . SER A 1 166 ? 8.128 -6.966 -13.843 1.00 56.91 166 SER A O 1
ATOM 1344 N N . ASN A 1 167 ? 7.934 -8.603 -15.359 1.00 56.75 167 ASN A N 1
ATOM 1345 C CA . ASN A 1 167 ? 6.498 -8.382 -15.603 1.00 56.75 167 ASN A CA 1
ATOM 1346 C C . ASN A 1 167 ? 5.620 -8.840 -14.427 1.00 56.75 167 ASN A C 1
ATOM 1348 O O . ASN A 1 167 ? 4.559 -8.257 -14.198 1.00 56.75 167 ASN A O 1
ATOM 1352 N N . VAL A 1 168 ? 6.059 -9.846 -13.660 1.00 56.19 168 VAL A N 1
ATOM 1353 C CA . VAL A 1 168 ? 5.362 -10.293 -12.440 1.00 56.19 168 VAL A CA 1
ATOM 1354 C C . VAL A 1 168 ? 5.382 -9.182 -11.383 1.00 56.19 168 VAL A C 1
ATOM 1356 O O . VAL A 1 168 ? 4.361 -8.898 -10.758 1.00 56.19 168 VAL A O 1
ATOM 1359 N N . THR A 1 169 ? 6.506 -8.473 -11.264 1.00 56.69 169 THR A N 1
ATOM 1360 C CA . THR A 1 169 ? 6.679 -7.327 -10.360 1.00 56.69 169 THR A CA 1
ATOM 1361 C C . THR A 1 169 ? 5.793 -6.138 -10.757 1.00 56.69 169 THR A C 1
ATOM 1363 O O . THR A 1 169 ? 5.150 -5.542 -9.893 1.00 56.69 169 THR A O 1
ATOM 1366 N N . ILE A 1 170 ? 5.654 -5.839 -12.062 1.00 58.69 170 ILE A N 1
ATOM 1367 C CA . ILE A 1 170 ? 4.672 -4.847 -12.555 1.00 58.69 170 ILE A CA 1
ATOM 1368 C C . ILE A 1 170 ? 3.259 -5.252 -12.156 1.00 58.69 170 ILE A C 1
ATOM 1370 O O . ILE A 1 170 ? 2.484 -4.406 -11.717 1.00 58.69 170 ILE A O 1
ATOM 1374 N N . ALA A 1 171 ? 2.903 -6.527 -12.334 1.00 57.03 171 ALA A N 1
ATOM 1375 C CA . ALA A 1 171 ? 1.557 -7.003 -12.056 1.00 57.03 171 ALA A CA 1
ATOM 1376 C C . ALA A 1 171 ? 1.183 -6.795 -10.578 1.00 57.03 171 ALA A C 1
ATOM 1378 O O . ALA A 1 171 ? 0.070 -6.367 -10.304 1.00 57.03 171 ALA A O 1
ATOM 1379 N N . MET A 1 172 ? 2.113 -6.991 -9.639 1.00 58.19 172 MET A N 1
ATOM 1380 C CA . MET A 1 172 ? 1.864 -6.740 -8.212 1.00 58.19 172 MET A CA 1
ATOM 1381 C C . MET A 1 172 ? 1.561 -5.264 -7.896 1.00 58.19 172 MET A C 1
ATOM 1383 O O . MET A 1 172 ? 0.693 -4.977 -7.071 1.00 58.19 172 MET A O 1
ATOM 1387 N N . VAL A 1 173 ? 2.227 -4.321 -8.572 1.00 58.09 173 VAL A N 1
ATOM 1388 C CA . VAL A 1 173 ? 2.018 -2.878 -8.344 1.00 58.09 173 VAL A CA 1
ATOM 1389 C C . VAL A 1 173 ? 0.881 -2.307 -9.189 1.00 58.09 173 VAL A C 1
ATOM 1391 O O . VAL A 1 173 ? 0.225 -1.375 -8.762 1.00 58.09 173 VAL A O 1
ATOM 1394 N N . CYS A 1 174 ? 0.617 -2.832 -10.384 1.00 57.44 174 CYS A N 1
ATOM 1395 C CA . CYS A 1 174 ? -0.298 -2.220 -11.356 1.00 57.44 174 CYS A CA 1
ATOM 1396 C C . CYS A 1 174 ? -1.666 -2.918 -11.463 1.00 57.44 174 CYS A C 1
ATOM 1398 O O . CYS A 1 174 ? -2.451 -2.578 -12.356 1.00 57.44 174 CYS A O 1
ATOM 1400 N N . GLN A 1 175 ? -1.946 -3.926 -10.630 1.00 58.62 175 GLN A N 1
ATOM 1401 C CA . GLN A 1 175 ? -3.228 -4.636 -10.630 1.00 58.62 175 GLN A CA 1
ATOM 1402 C C . GLN A 1 175 ? -4.367 -3.766 -10.087 1.00 58.62 175 GLN A C 1
ATOM 1404 O O . GLN A 1 175 ? -4.208 -3.047 -9.109 1.00 58.62 175 GLN A O 1
ATOM 1409 N N . LYS A 1 176 ? -5.545 -3.893 -10.704 1.00 48.66 176 LYS A N 1
ATOM 1410 C CA . LYS A 1 176 ? -6.788 -3.188 -10.334 1.00 48.66 176 LYS A CA 1
ATOM 1411 C C . LYS A 1 176 ? -7.307 -3.552 -8.928 1.00 48.66 176 LYS A C 1
ATOM 1413 O O . LYS A 1 176 ? -8.111 -2.826 -8.360 1.00 48.66 176 LYS A O 1
ATOM 1418 N N . ASP A 1 177 ? -6.803 -4.652 -8.372 1.00 52.31 177 ASP A N 1
ATOM 1419 C CA . ASP A 1 177 ? -7.064 -5.108 -7.004 1.00 52.31 177 ASP A CA 1
ATOM 1420 C C . ASP A 1 177 ? -5.791 -5.046 -6.145 1.00 52.31 177 ASP A C 1
ATOM 1422 O O . ASP A 1 177 ? -5.647 -5.779 -5.166 1.00 52.31 177 ASP A O 1
ATOM 1426 N N . SER A 1 178 ? -4.834 -4.185 -6.522 1.00 63.06 178 SER A N 1
ATOM 1427 C CA . SER A 1 178 ? -3.652 -3.946 -5.703 1.00 63.06 178 SER A CA 1
ATOM 1428 C C . SER A 1 178 ? -4.104 -3.530 -4.304 1.00 63.06 178 SER A C 1
ATOM 1430 O O . SER A 1 178 ? -4.976 -2.656 -4.184 1.00 63.06 178 SER A O 1
ATOM 1432 N N . PRO A 1 179 ? -3.487 -4.084 -3.246 1.00 63.91 179 PRO A N 1
ATOM 1433 C CA . PRO A 1 179 ? -3.743 -3.641 -1.888 1.00 63.91 179 PRO A CA 1
ATOM 1434 C C . PRO A 1 179 ? -3.681 -2.109 -1.788 1.00 63.91 179 PRO A C 1
ATOM 1436 O O . PRO A 1 179 ? -4.569 -1.501 -1.198 1.00 63.91 179 PRO A O 1
ATOM 1439 N N . LEU A 1 180 ? -2.732 -1.461 -2.482 1.00 66.50 180 LEU A N 1
ATOM 1440 C CA . LEU A 1 180 ? -2.560 -0.006 -2.470 1.00 66.50 180 LEU A CA 1
ATOM 1441 C C . LEU A 1 180 ? -3.779 0.776 -2.990 1.00 66.50 180 LEU A C 1
ATOM 1443 O O . LEU A 1 180 ? -4.069 1.842 -2.455 1.00 66.50 180 LEU A O 1
ATOM 1447 N N . GLU A 1 181 ? -4.523 0.268 -3.979 1.00 71.62 181 GLU A N 1
ATOM 1448 C CA . GLU A 1 181 ? -5.741 0.930 -4.473 1.00 71.62 181 GLU A CA 1
ATOM 1449 C C . GLU A 1 181 ? -6.878 0.848 -3.444 1.00 71.62 181 GLU A C 1
ATOM 1451 O O . GLU A 1 181 ? -7.543 1.848 -3.158 1.00 71.62 181 GLU A O 1
ATOM 1456 N N . ALA A 1 182 ? -7.095 -0.336 -2.860 1.00 67.56 182 ALA A N 1
ATOM 1457 C CA . ALA A 1 182 ? -8.071 -0.522 -1.787 1.00 67.56 182 ALA A CA 1
ATOM 1458 C C . ALA A 1 182 ? -7.719 0.346 -0.565 1.00 67.56 182 ALA A C 1
ATOM 1460 O O . ALA A 1 182 ? -8.597 0.964 0.042 1.00 67.56 182 ALA A O 1
ATOM 1461 N N . PHE A 1 183 ? -6.427 0.462 -0.258 1.00 70.56 183 PHE A 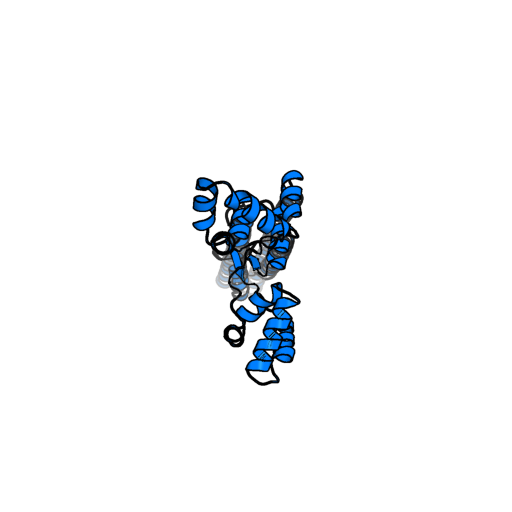N 1
ATOM 1462 C CA . PHE A 1 183 ? -5.922 1.313 0.811 1.00 70.56 183 PHE A CA 1
ATOM 1463 C C . PHE A 1 183 ? -6.047 2.798 0.506 1.00 70.56 183 PHE A C 1
ATOM 1465 O O . PHE A 1 183 ? -6.412 3.550 1.399 1.00 70.56 183 PHE A O 1
ATOM 1472 N N . GLU A 1 184 ? -5.799 3.247 -0.724 1.00 73.31 184 GLU A N 1
ATOM 1473 C CA . GLU A 1 184 ? -5.994 4.648 -1.098 1.00 73.31 184 GLU A CA 1
ATOM 1474 C C . GLU A 1 184 ? -7.477 5.048 -0.995 1.00 73.31 184 GLU A C 1
ATOM 1476 O O . GLU A 1 184 ? -7.795 6.142 -0.527 1.00 73.31 184 GLU A O 1
ATOM 1481 N N . LYS A 1 185 ? -8.401 4.144 -1.347 1.00 75.06 185 LYS A N 1
ATOM 1482 C CA . LYS A 1 185 ? -9.848 4.342 -1.142 1.00 75.06 185 LYS A CA 1
ATOM 1483 C C . LYS A 1 185 ? -10.210 4.430 0.339 1.00 75.06 185 LYS A C 1
ATOM 1485 O O . LYS A 1 185 ? -10.931 5.342 0.744 1.00 75.06 185 LYS A O 1
ATOM 1490 N N . ALA A 1 186 ? -9.678 3.525 1.163 1.00 67.88 186 ALA A N 1
ATOM 1491 C CA . ALA A 1 186 ? -9.822 3.624 2.614 1.00 67.88 186 ALA A CA 1
ATOM 1492 C C . ALA A 1 186 ? -9.221 4.942 3.134 1.00 67.88 186 ALA A C 1
ATOM 1494 O O . ALA A 1 186 ? -9.830 5.617 3.965 1.00 67.88 186 ALA A O 1
ATOM 1495 N N . PHE A 1 187 ? -8.084 5.366 2.568 1.00 70.50 187 PHE A N 1
ATOM 1496 C CA . PHE A 1 187 ? -7.401 6.587 2.959 1.00 70.50 187 PHE A CA 1
ATOM 1497 C C . PHE A 1 187 ? -8.196 7.844 2.647 1.00 70.50 187 PHE A C 1
ATOM 1499 O O . PHE A 1 187 ? -8.198 8.772 3.455 1.00 70.50 187 PHE A O 1
ATOM 1506 N N . ASN A 1 188 ? -8.888 7.876 1.512 1.00 72.06 188 ASN A N 1
ATOM 1507 C CA . ASN A 1 188 ? -9.696 9.007 1.065 1.00 72.06 188 ASN A CA 1
ATOM 1508 C C . ASN A 1 188 ? -11.083 9.081 1.722 1.00 72.06 188 ASN A C 1
ATOM 1510 O O . ASN A 1 188 ? -11.880 9.932 1.345 1.00 72.06 188 ASN A O 1
ATOM 1514 N N . ASN A 1 189 ? -11.327 8.289 2.773 1.00 65.56 189 ASN A N 1
ATOM 1515 C CA . ASN A 1 189 ? -12.579 8.235 3.533 1.00 65.56 189 ASN A CA 1
ATOM 1516 C C . ASN A 1 189 ? -13.750 7.619 2.753 1.00 65.56 189 ASN A C 1
ATOM 1518 O O . ASN A 1 189 ? -14.906 7.883 3.084 1.00 65.56 189 ASN A O 1
ATOM 1522 N N . ASP A 1 190 ? -13.495 6.775 1.751 1.00 61.41 190 ASP A N 1
ATOM 1523 C CA . ASP A 1 190 ? -14.576 6.171 0.963 1.00 61.41 190 ASP A CA 1
ATOM 1524 C C . ASP A 1 190 ? -15.097 4.865 1.575 1.00 61.41 190 ASP A C 1
ATOM 1526 O O . ASP A 1 190 ? -16.251 4.501 1.349 1.00 61.41 190 ASP A O 1
ATOM 1530 N N . VAL A 1 191 ? -14.325 4.212 2.449 1.00 64.50 191 VAL A N 1
ATOM 1531 C CA . VAL A 1 191 ? -14.666 2.891 3.005 1.00 64.50 191 VAL A CA 1
ATOM 1532 C C . VAL A 1 191 ? -15.023 2.980 4.487 1.00 64.50 191 VAL A C 1
ATOM 1534 O O . VAL A 1 191 ? -14.314 3.605 5.271 1.00 64.50 191 VAL A O 1
ATOM 1537 N N . ILE A 1 192 ? -16.142 2.361 4.858 1.00 65.38 192 ILE A N 1
ATOM 1538 C CA . ILE A 1 192 ? -16.575 2.204 6.249 1.00 65.38 192 ILE A CA 1
ATOM 1539 C C . ILE A 1 192 ? -15.859 0.972 6.816 1.00 65.38 192 ILE A C 1
ATOM 1541 O O . ILE A 1 192 ? -15.960 -0.098 6.204 1.00 65.38 192 ILE A O 1
ATOM 1545 N N . PRO A 1 193 ? -15.144 1.079 7.948 1.00 68.94 193 PRO A N 1
ATOM 1546 C CA . PRO A 1 193 ? -14.507 -0.075 8.571 1.00 68.94 193 PRO A CA 1
ATOM 1547 C C . PRO A 1 193 ? -15.509 -1.187 8.894 1.00 68.94 193 PRO A C 1
ATOM 1549 O O . PRO A 1 193 ? -16.580 -0.941 9.452 1.00 68.94 193 PRO A O 1
ATOM 1552 N N . SER A 1 194 ? -15.165 -2.432 8.571 1.00 70.12 194 SER A N 1
ATOM 1553 C CA . SER A 1 194 ? -15.989 -3.580 8.955 1.00 70.12 194 SER A CA 1
ATOM 1554 C C . SER A 1 194 ? -15.643 -4.040 10.370 1.00 70.12 194 SER A C 1
ATOM 1556 O O . SER A 1 194 ? -14.470 -4.069 10.738 1.00 70.12 194 SER A O 1
ATOM 1558 N N . VAL A 1 195 ? -16.646 -4.468 11.130 1.00 67.38 195 VAL A N 1
ATOM 1559 C CA . VAL A 1 195 ? -16.465 -5.096 12.444 1.00 67.38 195 VAL A CA 1
ATOM 1560 C C . VAL A 1 195 ? -16.566 -6.603 12.264 1.00 67.38 195 VAL A C 1
ATOM 1562 O O . VAL A 1 195 ? -17.516 -7.079 11.640 1.00 67.38 195 VAL A O 1
ATOM 1565 N N . VAL A 1 196 ? -15.577 -7.334 12.766 1.00 65.31 196 VAL A N 1
ATOM 1566 C CA . VAL A 1 196 ? -15.531 -8.801 12.727 1.00 65.31 196 VAL A CA 1
ATOM 1567 C C . VAL A 1 196 ? -15.244 -9.343 14.121 1.00 65.31 196 VAL A C 1
ATOM 1569 O O . VAL A 1 196 ? -14.689 -8.632 14.958 1.00 65.31 196 VAL A O 1
ATOM 1572 N N . ASN A 1 197 ? -15.606 -10.597 14.378 1.00 56.78 197 ASN A N 1
ATOM 1573 C CA . ASN A 1 197 ? -15.192 -11.265 15.609 1.00 56.78 197 ASN A CA 1
ATOM 1574 C C . ASN A 1 197 ? -13.667 -11.389 15.632 1.00 56.78 197 ASN A C 1
ATOM 1576 O O . ASN A 1 197 ? -13.034 -11.600 14.592 1.00 56.78 197 ASN A O 1
ATOM 1580 N N . LYS A 1 198 ? -13.071 -11.236 16.813 1.00 63.41 198 LYS A N 1
ATOM 1581 C CA . LYS A 1 198 ? -11.633 -11.416 16.975 1.00 63.41 198 LYS A CA 1
ATOM 1582 C C . LYS A 1 198 ? -11.288 -12.895 16.800 1.00 63.41 198 LYS A C 1
ATOM 1584 O O . LYS A 1 198 ? -11.769 -13.740 17.548 1.00 63.41 198 LYS A O 1
ATOM 1589 N N . GLU A 1 199 ? -10.450 -13.209 15.815 1.00 58.97 199 GLU A N 1
ATOM 1590 C CA . GLU A 1 199 ? -9.847 -14.539 15.722 1.00 58.97 199 GLU A CA 1
ATOM 1591 C C . GLU A 1 199 ? -8.939 -14.758 16.935 1.00 58.97 199 GLU A C 1
ATOM 1593 O O . GLU A 1 199 ? -8.125 -13.894 17.279 1.00 58.97 199 GLU A O 1
ATOM 1598 N N . LEU A 1 200 ? -9.081 -15.908 17.592 1.00 58.50 200 LEU A N 1
ATOM 1599 C CA . LEU A 1 200 ? -8.213 -16.261 18.706 1.00 58.50 200 LEU A CA 1
ATOM 1600 C C . LEU A 1 200 ? -6.805 -16.588 18.227 1.00 58.50 200 LEU A C 1
ATOM 1602 O O . LEU A 1 200 ? -6.611 -17.248 17.207 1.00 58.50 200 LEU A O 1
ATOM 1606 N N . THR A 1 201 ? -5.806 -16.189 19.011 1.00 60.31 201 THR A N 1
ATOM 1607 C CA . THR A 1 201 ? -4.430 -16.614 18.756 1.00 60.31 201 THR A CA 1
ATOM 1608 C C . THR A 1 201 ? -4.257 -18.100 19.067 1.00 60.31 201 THR A C 1
ATOM 1610 O O . THR A 1 201 ? -4.931 -18.656 19.934 1.00 60.31 201 THR A O 1
ATOM 1613 N N . ASN A 1 202 ? -3.291 -18.756 18.418 1.00 60.78 202 ASN A N 1
ATOM 1614 C CA . ASN A 1 202 ? -2.947 -20.152 18.721 1.00 60.78 202 ASN A CA 1
ATOM 1615 C C . ASN A 1 202 ? -2.588 -20.361 20.202 1.00 60.78 202 ASN A C 1
ATOM 1617 O O . ASN A 1 202 ? -2.860 -21.421 20.762 1.00 60.78 202 ASN A O 1
ATOM 1621 N N . GLU A 1 203 ? -1.999 -19.353 20.848 1.00 62.81 203 GLU A N 1
ATOM 1622 C CA . GLU A 1 203 ? -1.693 -19.368 22.279 1.00 62.81 203 GLU A CA 1
ATOM 1623 C C . GLU A 1 203 ? -2.964 -19.321 23.128 1.00 62.81 203 GLU A C 1
ATOM 1625 O O . GLU A 1 203 ? -3.094 -20.123 24.051 1.00 62.81 203 GLU A O 1
ATOM 1630 N N . GLN A 1 204 ? -3.928 -18.460 22.782 1.00 59.94 204 GLN A N 1
ATOM 1631 C CA . GLN A 1 204 ? -5.236 -18.406 23.440 1.00 59.94 204 GLN A CA 1
ATOM 1632 C C . GLN A 1 204 ? -5.999 -19.718 23.254 1.00 59.94 204 GLN A C 1
ATOM 1634 O O . GLN A 1 204 ? -6.477 -20.288 24.229 1.00 59.94 204 GLN A O 1
ATOM 1639 N N . VAL A 1 205 ? -6.029 -20.260 22.034 1.00 62.78 205 VAL A N 1
ATOM 1640 C CA . VAL A 1 205 ? -6.630 -21.569 21.739 1.00 62.78 205 VAL A CA 1
ATOM 1641 C C . VAL A 1 205 ? -5.952 -22.676 22.550 1.00 62.78 205 VAL A C 1
ATOM 1643 O O . VAL A 1 205 ? -6.626 -23.537 23.106 1.00 62.78 205 VAL A O 1
ATOM 1646 N N . THR A 1 206 ? -4.624 -22.654 22.675 1.00 67.25 206 THR A N 1
ATOM 1647 C CA . THR A 1 206 ? -3.870 -23.649 23.455 1.00 67.25 206 THR A CA 1
ATOM 1648 C C . THR A 1 206 ? -4.117 -23.509 24.957 1.00 67.25 206 THR A C 1
ATOM 1650 O O . THR A 1 206 ? -4.277 -24.520 25.637 1.00 67.25 206 THR A O 1
ATOM 1653 N N . ALA A 1 207 ? -4.166 -22.286 25.486 1.00 63.56 207 ALA A N 1
ATOM 1654 C CA . ALA A 1 207 ? -4.469 -22.022 26.889 1.00 63.56 207 ALA A CA 1
ATOM 1655 C C . ALA A 1 207 ? -5.895 -22.474 27.238 1.00 63.56 207 ALA A C 1
ATOM 1657 O O . ALA A 1 207 ? -6.086 -23.198 28.213 1.00 63.56 207 ALA A O 1
ATOM 1658 N N . ILE A 1 208 ? -6.866 -22.145 26.383 1.00 64.19 208 ILE A N 1
ATOM 1659 C CA . ILE A 1 208 ? -8.258 -22.594 26.488 1.00 64.19 208 ILE A CA 1
ATOM 1660 C C . ILE A 1 208 ? -8.324 -24.129 26.422 1.00 64.19 208 ILE A C 1
ATOM 1662 O O . ILE A 1 208 ? -8.901 -24.756 27.305 1.00 64.19 208 ILE A O 1
ATOM 1666 N N . ASN A 1 209 ? -7.652 -24.761 25.455 1.00 67.62 209 ASN A N 1
ATOM 1667 C CA . ASN A 1 209 ? -7.610 -26.222 25.330 1.00 67.62 209 ASN A CA 1
ATOM 1668 C C . ASN A 1 209 ? -6.963 -26.916 26.539 1.00 67.62 209 ASN A C 1
ATOM 1670 O O . ASN A 1 209 ? -7.393 -28.007 26.894 1.00 67.62 209 ASN A O 1
ATOM 1674 N N . LYS A 1 210 ? -5.953 -26.315 27.179 1.00 68.00 210 LYS A N 1
ATOM 1675 C CA . LYS A 1 210 ? -5.329 -26.865 28.397 1.00 68.00 210 LYS A CA 1
ATOM 1676 C C . LYS A 1 210 ? -6.234 -26.754 29.621 1.00 68.00 210 LYS A C 1
ATOM 1678 O O . LYS A 1 210 ? -6.237 -27.656 30.447 1.00 68.00 210 LYS A O 1
ATOM 1683 N N . LEU A 1 211 ? -6.988 -25.664 29.741 1.00 60.47 211 LEU A N 1
ATOM 1684 C CA . LEU A 1 211 ? -7.916 -25.451 30.856 1.00 60.47 211 LEU A CA 1
ATOM 1685 C C . LEU A 1 211 ? -9.173 -26.330 30.734 1.00 60.47 211 LEU A C 1
ATOM 1687 O O . LEU A 1 211 ? -9.703 -26.804 31.740 1.00 60.47 211 LEU A O 1
ATOM 1691 N N . ILE A 1 212 ? -9.622 -26.564 29.499 1.00 63.72 212 ILE A N 1
ATOM 1692 C CA . ILE A 1 212 ? -10.869 -27.269 29.177 1.00 63.72 212 ILE A CA 1
ATOM 1693 C C . ILE A 1 212 ? -10.653 -28.767 28.885 1.00 63.72 212 ILE A C 1
ATOM 1695 O O . ILE A 1 212 ? -11.565 -29.561 29.058 1.00 63.72 212 ILE A O 1
ATOM 1699 N N . GLY A 1 213 ? -9.473 -29.193 28.431 1.00 63.72 213 GLY A N 1
ATOM 1700 C CA . GLY A 1 213 ? -9.295 -30.492 27.766 1.00 63.72 213 GLY A CA 1
ATOM 1701 C C . GLY A 1 213 ? -9.346 -31.759 28.630 1.00 63.72 213 GLY A C 1
ATOM 1702 O O . GLY A 1 213 ? -9.458 -32.844 28.065 1.00 63.72 213 GLY A O 1
ATOM 1703 N N . GLU A 1 214 ? -9.270 -31.664 29.958 1.00 63.94 214 GLU A N 1
ATOM 1704 C CA . GLU A 1 214 ? -9.213 -32.834 30.849 1.00 63.94 214 GLU A CA 1
ATOM 1705 C C . GLU A 1 214 ? -10.376 -32.817 31.851 1.00 63.94 214 GLU A C 1
ATOM 1707 O O . GLU A 1 214 ? -10.325 -32.077 32.832 1.00 63.94 214 GLU A O 1
ATOM 1712 N N . GLY A 1 215 ? -11.427 -33.612 31.634 1.00 69.56 215 GLY A N 1
ATOM 1713 C CA . GLY A 1 215 ? -12.542 -33.729 32.583 1.00 69.56 215 GLY A CA 1
ATOM 1714 C C . GLY A 1 215 ? -13.815 -34.333 31.994 1.00 69.56 215 GLY A C 1
ATOM 1715 O O . GLY A 1 215 ? -13.881 -34.603 30.792 1.00 69.56 215 GLY A O 1
ATOM 1716 N N . SER A 1 216 ? -14.819 -34.554 32.844 1.00 75.88 216 SER A N 1
ATOM 1717 C CA . SER A 1 216 ? -16.177 -34.892 32.394 1.00 75.88 216 SER A CA 1
ATOM 1718 C C . SER A 1 216 ? -16.877 -33.684 31.758 1.00 75.88 216 SER A C 1
ATOM 1720 O O . SER A 1 216 ? -16.433 -32.544 31.895 1.00 75.88 216 SER A O 1
ATOM 1722 N N . GLU A 1 217 ? -17.989 -33.922 31.063 1.00 70.56 217 GLU A N 1
ATOM 1723 C CA . GLU A 1 217 ? -18.773 -32.873 30.401 1.00 70.56 217 GLU A CA 1
ATOM 1724 C C . GLU A 1 217 ? -19.214 -31.766 31.375 1.00 70.56 217 GLU A C 1
ATOM 1726 O O . GLU A 1 217 ? -19.089 -30.575 31.085 1.00 70.56 217 GLU A O 1
ATOM 1731 N N . GLU A 1 218 ? -19.656 -32.153 32.569 1.00 74.12 218 GLU A N 1
ATOM 1732 C CA . GLU A 1 218 ? -20.068 -31.239 33.631 1.00 74.12 218 GLU A CA 1
ATOM 1733 C C . GLU A 1 218 ? -18.896 -30.427 34.190 1.00 74.12 218 GLU A C 1
ATOM 1735 O O . GLU A 1 218 ? -19.033 -29.223 34.402 1.00 74.12 218 GLU A O 1
ATOM 1740 N N . GLU A 1 219 ? -17.729 -31.051 34.377 1.00 73.12 219 GLU A N 1
ATOM 1741 C CA . GLU A 1 219 ? -16.526 -30.359 34.852 1.00 73.12 219 GLU A CA 1
ATOM 1742 C C . GLU A 1 219 ? -16.026 -29.339 33.827 1.00 73.12 219 GLU A C 1
ATOM 1744 O O . GLU A 1 219 ? -15.564 -28.255 34.189 1.00 73.12 219 GLU A O 1
ATOM 1749 N N . ILE A 1 220 ? -16.123 -29.679 32.541 1.00 72.19 220 ILE A N 1
ATOM 1750 C CA . ILE A 1 220 ? -15.803 -28.779 31.435 1.00 72.19 220 ILE A CA 1
ATOM 1751 C C . ILE A 1 220 ? -16.753 -27.583 31.449 1.00 72.19 220 ILE A C 1
ATOM 1753 O O . ILE A 1 220 ? -16.299 -26.437 31.406 1.00 72.19 220 ILE A O 1
ATOM 1757 N N . LYS A 1 221 ? -18.057 -27.842 31.562 1.00 73.19 221 LYS A N 1
ATOM 1758 C CA . LYS A 1 221 ? -19.095 -26.812 31.620 1.00 73.19 221 LYS A CA 1
ATOM 1759 C C . LYS A 1 221 ? -18.887 -25.860 32.802 1.00 73.19 221 LYS A C 1
ATOM 1761 O O . LYS A 1 221 ? -18.937 -24.644 32.634 1.00 73.19 221 LYS A O 1
ATOM 1766 N N . GLU A 1 222 ? -18.586 -26.394 33.983 1.00 73.88 222 GLU A N 1
ATOM 1767 C CA . GLU A 1 222 ? -18.326 -25.599 35.185 1.00 73.88 222 GLU A CA 1
ATOM 1768 C C . GLU A 1 222 ? -17.063 -24.736 35.047 1.00 73.88 222 GLU A C 1
ATOM 1770 O O . GLU A 1 222 ? -17.084 -23.547 35.367 1.00 73.88 222 GLU A O 1
ATOM 1775 N N . ARG A 1 223 ? -15.967 -25.284 34.508 1.00 73.50 223 ARG A N 1
ATOM 1776 C CA . ARG A 1 223 ? -14.724 -24.524 34.288 1.00 73.50 223 ARG A CA 1
ATOM 1777 C C . ARG A 1 223 ? -14.892 -23.417 33.255 1.00 73.50 223 ARG A C 1
ATOM 1779 O O . ARG A 1 223 ? -14.398 -22.314 33.483 1.00 73.50 223 ARG A O 1
ATOM 1786 N N . VAL A 1 224 ? -15.590 -23.691 32.151 1.00 72.31 224 VAL A N 1
ATOM 1787 C CA . VAL A 1 224 ? -15.928 -22.683 31.132 1.00 72.31 224 VAL A CA 1
ATOM 1788 C C . VAL A 1 224 ? -16.752 -21.561 31.757 1.00 72.31 224 VAL A C 1
ATOM 1790 O O . VAL A 1 224 ? -16.397 -20.394 31.612 1.00 72.31 224 VAL A O 1
ATOM 1793 N N . ASN A 1 225 ? -17.785 -21.898 32.531 1.00 71.75 225 ASN A N 1
ATOM 1794 C CA . ASN A 1 225 ? -18.614 -20.908 33.214 1.00 71.75 225 ASN A CA 1
ATOM 1795 C C . ASN A 1 225 ? -17.828 -20.086 34.246 1.00 71.75 225 ASN A C 1
ATOM 1797 O O . ASN A 1 225 ? -17.968 -18.865 34.281 1.00 71.75 225 ASN A O 1
ATOM 1801 N N . ASN A 1 226 ? -16.965 -20.712 35.048 1.00 68.69 226 ASN A N 1
ATOM 1802 C CA . ASN A 1 226 ? -16.118 -20.007 36.014 1.00 68.69 226 ASN A CA 1
ATOM 1803 C C . ASN A 1 226 ? -15.135 -19.055 35.320 1.00 68.69 226 ASN A C 1
ATOM 1805 O O . ASN A 1 226 ? -14.932 -17.934 35.784 1.00 68.69 226 ASN A O 1
ATOM 1809 N N . LEU A 1 227 ? -14.566 -19.468 34.186 1.00 67.88 227 LEU A N 1
ATOM 1810 C CA . LEU A 1 227 ? -13.672 -18.638 33.382 1.00 67.88 227 LEU A CA 1
ATOM 1811 C C . LEU A 1 227 ? -14.411 -17.433 32.782 1.00 67.88 227 LEU A C 1
ATOM 1813 O O . LEU A 1 227 ? -13.927 -16.312 32.893 1.00 67.88 227 LEU A O 1
ATOM 1817 N N . CYS A 1 228 ? -15.597 -17.647 32.208 1.00 66.62 228 CYS A N 1
ATOM 1818 C CA . CYS A 1 228 ? -16.441 -16.572 31.682 1.00 66.62 228 CYS A CA 1
ATOM 1819 C C . CYS A 1 228 ? -16.974 -15.642 32.782 1.00 66.62 228 CYS A C 1
ATOM 1821 O O . CYS A 1 228 ? -17.208 -14.468 32.526 1.00 66.62 228 CYS A O 1
ATOM 1823 N N . THR A 1 229 ? -17.157 -16.145 34.003 1.00 62.62 229 THR A N 1
ATOM 1824 C CA . THR A 1 229 ? -17.580 -15.332 35.154 1.00 62.62 229 THR A CA 1
ATOM 1825 C C . THR A 1 229 ? -16.426 -14.473 35.676 1.00 62.62 229 THR A C 1
ATOM 1827 O O . THR A 1 229 ? -16.626 -13.307 36.008 1.00 62.62 229 THR A O 1
ATOM 1830 N N . ALA A 1 230 ? -15.214 -15.033 35.747 1.00 55.66 230 ALA A N 1
ATOM 1831 C CA . ALA A 1 230 ? -14.014 -14.314 36.175 1.00 55.66 230 ALA A CA 1
ATOM 1832 C C . ALA A 1 230 ? -13.544 -13.286 35.133 1.00 55.66 230 ALA A C 1
ATOM 1834 O O . ALA A 1 230 ? -13.057 -12.218 35.501 1.00 55.66 230 ALA A O 1
ATOM 1835 N N . ASP A 1 231 ? -13.709 -13.602 33.847 1.00 54.75 231 ASP A N 1
ATOM 1836 C CA . ASP A 1 231 ? -13.431 -12.714 32.724 1.00 54.75 231 ASP A CA 1
ATOM 1837 C C . ASP A 1 231 ? -14.541 -12.825 31.655 1.00 54.75 231 ASP A C 1
ATOM 1839 O O . ASP A 1 231 ? -14.497 -13.696 30.776 1.00 54.75 231 ASP A O 1
ATOM 1843 N N . PRO A 1 232 ? -15.532 -11.914 31.687 1.00 58.16 232 PRO A N 1
ATOM 1844 C CA . PRO A 1 232 ? -16.640 -11.887 30.730 1.00 58.16 232 PRO A CA 1
ATOM 1845 C C . PRO A 1 232 ? -16.242 -11.689 29.259 1.00 58.16 232 PRO A C 1
ATOM 1847 O O . PRO A 1 232 ? -17.087 -11.875 28.376 1.00 58.16 232 PRO A O 1
ATOM 1850 N N . SER A 1 233 ? -14.994 -11.303 28.963 1.00 56.62 233 SER A N 1
ATOM 1851 C CA . SER A 1 233 ? -14.480 -11.217 27.587 1.00 56.62 233 SER A CA 1
ATOM 1852 C C . SER A 1 233 ? -14.140 -12.594 26.999 1.00 56.62 233 SER A C 1
ATOM 1854 O O . SER A 1 233 ? -14.162 -12.782 25.782 1.00 56.62 233 SER A O 1
ATOM 1856 N N . MET A 1 234 ? -13.917 -13.604 27.849 1.00 63.19 234 MET A N 1
ATOM 1857 C CA . MET A 1 234 ? -13.572 -14.960 27.414 1.00 63.19 234 MET A CA 1
ATOM 1858 C C . MET A 1 234 ? -14.761 -15.728 26.824 1.00 63.19 234 MET A C 1
ATOM 1860 O O . MET A 1 234 ? -14.549 -16.728 26.141 1.00 63.19 234 MET A O 1
ATOM 1864 N N . ARG A 1 235 ? -16.010 -15.285 27.035 1.00 68.31 235 ARG A N 1
ATOM 1865 C CA . ARG A 1 235 ? -17.185 -15.965 26.459 1.00 68.31 235 ARG A CA 1
ATOM 1866 C C . ARG A 1 235 ? -17.173 -15.918 24.930 1.00 68.31 235 ARG A C 1
ATOM 1868 O O . ARG A 1 235 ? -17.267 -16.962 24.299 1.00 68.31 235 ARG A O 1
ATOM 1875 N N . GLU A 1 236 ? -16.992 -14.739 24.342 1.00 61.84 236 GLU A N 1
ATOM 1876 C CA . GLU A 1 236 ? -16.988 -14.552 22.879 1.00 61.84 236 GLU A CA 1
ATOM 1877 C C . GLU A 1 236 ? -15.795 -15.271 22.225 1.00 61.84 236 GLU A C 1
ATOM 1879 O O . GLU A 1 236 ? -15.914 -15.849 21.147 1.00 61.84 236 GLU A O 1
ATOM 1884 N N . ALA A 1 237 ? -14.654 -15.309 22.923 1.00 60.88 237 ALA A N 1
ATOM 1885 C CA . ALA A 1 237 ? -13.501 -16.118 22.548 1.00 60.88 237 ALA A CA 1
ATOM 1886 C C . ALA A 1 237 ? -13.852 -17.615 22.467 1.00 60.88 237 ALA A C 1
ATOM 1888 O O . ALA A 1 237 ? -13.556 -18.273 21.471 1.00 60.88 237 ALA A O 1
ATOM 1889 N N . ILE A 1 238 ? -14.498 -18.168 23.496 1.00 66.31 238 ILE A N 1
ATOM 1890 C CA . ILE A 1 238 ? -14.859 -19.592 23.530 1.00 66.31 238 ILE A CA 1
ATOM 1891 C C . ILE A 1 238 ? -15.969 -19.901 22.514 1.00 66.31 238 ILE A C 1
ATOM 1893 O O . ILE A 1 238 ? -15.909 -20.950 21.877 1.00 66.31 238 ILE A O 1
ATOM 1897 N N . GLU A 1 239 ? -16.921 -18.988 22.290 1.00 65.44 239 GLU A N 1
ATOM 1898 C CA . GLU A 1 239 ? -17.945 -19.115 21.238 1.00 65.44 239 GLU A CA 1
ATOM 1899 C C . GLU A 1 239 ? -17.339 -19.175 19.831 1.00 65.44 239 GLU A C 1
ATOM 1901 O O . GLU A 1 239 ? -17.865 -19.883 18.976 1.00 65.44 239 GLU A O 1
ATOM 1906 N N . ALA A 1 240 ? -16.210 -18.502 19.588 1.00 57.72 240 ALA A N 1
ATOM 1907 C CA . ALA A 1 240 ? -15.493 -18.594 18.315 1.00 57.72 240 ALA A CA 1
ATOM 1908 C C . ALA A 1 240 ? -14.862 -19.980 18.069 1.00 57.72 240 ALA A C 1
ATOM 1910 O O . ALA A 1 240 ? -14.505 -20.308 16.936 1.00 57.72 240 ALA A O 1
ATOM 1911 N N . ILE A 1 241 ? -14.723 -20.810 19.109 1.00 61.16 241 ILE A N 1
ATOM 1912 C CA . ILE A 1 241 ? -14.326 -22.212 18.987 1.00 61.16 241 ILE A CA 1
ATOM 1913 C C . ILE A 1 241 ? -15.604 -23.055 19.028 1.00 61.16 241 ILE A C 1
ATOM 1915 O O . ILE A 1 241 ? -15.985 -23.548 20.088 1.00 61.16 241 ILE A O 1
ATOM 1919 N N . ASP A 1 242 ? -16.238 -23.271 17.868 1.00 55.91 242 ASP A N 1
ATOM 1920 C CA . ASP A 1 242 ? -17.513 -24.007 17.699 1.00 55.91 242 ASP A CA 1
ATOM 1921 C C . ASP A 1 242 ? -17.631 -25.287 18.553 1.00 55.91 242 ASP A C 1
ATOM 1923 O O . ASP A 1 242 ? -18.705 -25.637 19.041 1.00 55.91 242 ASP A O 1
ATOM 1927 N N . LYS A 1 243 ? -16.509 -25.983 18.776 1.00 63.19 243 LYS A N 1
ATOM 1928 C CA . LYS A 1 243 ? -16.408 -27.185 19.616 1.00 63.19 243 LYS A CA 1
ATOM 1929 C C . LYS A 1 243 ? -16.877 -26.975 21.067 1.00 63.19 243 LYS A C 1
ATOM 1931 O O . LYS A 1 243 ? -17.331 -27.935 21.686 1.00 63.19 243 LYS A O 1
ATOM 1936 N N . TYR A 1 244 ? -16.734 -25.771 21.622 1.00 67.12 244 TYR A N 1
ATOM 1937 C CA . TYR A 1 244 ? -16.998 -25.473 23.034 1.00 67.12 244 TYR A CA 1
ATOM 1938 C C . TYR A 1 244 ? -18.249 -24.619 23.269 1.00 67.12 244 TYR A C 1
ATOM 1940 O O . TYR A 1 244 ? -18.701 -24.518 24.409 1.00 67.12 244 TYR A O 1
ATOM 1948 N N . ALA A 1 245 ? -18.862 -24.091 22.206 1.00 64.44 245 ALA A N 1
ATOM 1949 C CA . ALA A 1 245 ? -20.132 -23.368 22.262 1.00 64.44 245 ALA A CA 1
ATOM 1950 C C . ALA A 1 245 ? -21.272 -24.120 22.997 1.00 64.44 245 ALA A C 1
ATOM 1952 O O . ALA A 1 245 ? -22.037 -23.461 23.701 1.00 64.44 245 ALA A O 1
ATOM 1953 N N . PRO A 1 246 ? -21.398 -25.467 22.923 1.00 67.88 246 PRO A N 1
ATOM 1954 C CA . PRO A 1 246 ? -22.432 -26.196 23.667 1.00 67.88 246 PRO A CA 1
ATOM 1955 C C . PRO A 1 246 ? -22.286 -26.144 25.197 1.00 67.88 246 PRO A C 1
ATOM 1957 O O . PRO A 1 246 ? -23.277 -26.325 25.903 1.00 67.88 246 PRO A O 1
ATOM 1960 N N . TYR A 1 247 ? -21.076 -25.899 25.712 1.00 69.19 247 TYR A N 1
ATOM 1961 C CA . TYR A 1 247 ? -20.781 -25.873 27.153 1.00 69.19 247 TYR A CA 1
ATOM 1962 C C . TYR A 1 247 ? -20.882 -24.476 27.762 1.00 69.19 247 TYR A C 1
ATOM 1964 O O . TYR A 1 247 ? -20.777 -24.317 28.974 1.00 69.19 247 TYR A O 1
ATOM 1972 N N . ILE A 1 248 ? -21.090 -23.455 26.935 1.00 62.03 248 ILE A N 1
ATOM 1973 C CA . ILE A 1 248 ? -21.345 -22.102 27.403 1.00 62.03 248 ILE A CA 1
ATOM 1974 C C . ILE A 1 248 ? -22.819 -22.037 27.775 1.00 62.03 248 ILE A C 1
ATOM 1976 O O . ILE A 1 248 ? -23.698 -22.191 26.922 1.00 62.03 248 ILE A O 1
ATOM 1980 N N . GLU A 1 249 ? -23.125 -21.775 29.045 1.00 61.16 249 GLU A N 1
ATOM 1981 C CA . GLU A 1 249 ? -24.481 -21.346 29.362 1.00 61.16 249 GLU A CA 1
ATOM 1982 C C . GLU A 1 249 ? -24.712 -20.032 28.632 1.00 61.16 249 GLU A C 1
ATOM 1984 O O . GLU A 1 249 ? -24.010 -19.055 28.885 1.00 61.16 249 GLU A O 1
ATOM 1989 N N . LYS A 1 250 ? -25.644 -20.015 27.671 1.00 52.22 250 LYS A N 1
ATOM 1990 C CA . LYS A 1 250 ? -26.072 -18.773 27.032 1.00 52.22 250 LYS A CA 1
ATOM 1991 C C . LYS A 1 250 ? -26.517 -17.847 28.150 1.00 52.22 250 LYS A C 1
ATOM 1993 O O . LYS A 1 250 ? -27.584 -18.056 28.731 1.00 52.22 250 LYS A O 1
ATOM 1998 N N . GLU A 1 251 ? -25.698 -16.851 28.465 1.00 45.19 251 GLU A N 1
ATOM 1999 C CA . GLU A 1 251 ? -26.150 -15.746 29.284 1.00 45.19 251 GLU A CA 1
ATOM 2000 C C . GLU A 1 251 ? -27.340 -15.170 28.529 1.00 45.19 251 GLU A C 1
ATOM 2002 O O . GLU A 1 251 ? -27.203 -14.637 27.427 1.00 45.19 251 GLU A O 1
ATOM 2007 N N . LYS A 1 252 ? -28.548 -15.332 29.080 1.00 36.97 252 LYS A N 1
ATOM 2008 C CA . LYS A 1 252 ? -29.600 -14.379 28.745 1.00 36.97 252 LYS A CA 1
ATOM 2009 C C . LYS A 1 252 ? -28.971 -13.020 29.047 1.00 36.97 252 LYS A C 1
ATOM 2011 O O . LYS A 1 252 ? -28.513 -12.872 30.180 1.00 36.97 252 LYS A O 1
ATOM 2016 N N . PRO A 1 253 ? -28.885 -12.084 28.086 1.00 33.22 253 PRO A N 1
ATOM 2017 C CA . PRO A 1 253 ? -28.322 -10.777 28.365 1.00 33.22 253 PRO A CA 1
ATOM 2018 C C . PRO A 1 253 ? -29.184 -10.162 29.461 1.00 33.22 253 PRO A C 1
ATOM 2020 O O . PRO A 1 253 ? -30.330 -9.777 29.236 1.00 33.22 253 PRO A O 1
ATOM 2023 N N . ALA A 1 254 ? -28.662 -10.187 30.680 1.00 38.81 254 ALA A N 1
ATOM 2024 C CA . ALA A 1 254 ? -29.271 -9.543 31.810 1.00 38.81 254 ALA A CA 1
ATOM 2025 C C . ALA A 1 254 ? -28.714 -8.131 31.786 1.00 38.81 254 ALA A C 1
ATOM 2027 O O . ALA A 1 254 ? -27.562 -7.896 32.146 1.00 38.81 254 ALA A O 1
ATOM 2028 N N . THR A 1 255 ? -29.535 -7.175 31.368 1.00 45.94 255 THR A N 1
ATOM 2029 C CA . THR A 1 255 ? -29.424 -5.837 31.930 1.00 45.94 255 THR A CA 1
ATOM 2030 C C . THR A 1 255 ? -29.618 -6.020 33.435 1.00 45.94 255 THR A C 1
ATOM 2032 O O . THR A 1 255 ? -30.743 -6.105 33.923 1.00 45.94 255 THR A O 1
ATOM 2035 N N . ILE A 1 256 ? -28.526 -6.206 34.176 1.00 45.56 256 ILE A N 1
ATOM 2036 C CA . ILE A 1 256 ? -28.579 -6.155 35.630 1.00 45.56 256 ILE A CA 1
ATOM 2037 C C . ILE A 1 256 ? -28.734 -4.677 35.941 1.00 45.56 256 ILE A C 1
ATOM 2039 O O . ILE A 1 256 ? -27.773 -3.912 35.919 1.00 45.56 256 ILE A O 1
ATOM 2043 N N . LEU A 1 257 ? -29.978 -4.267 36.156 1.00 54.69 257 LEU A N 1
ATOM 2044 C CA . LEU A 1 257 ? -30.251 -3.006 36.818 1.00 54.69 257 LEU A CA 1
ATOM 2045 C C . LEU A 1 257 ? -29.567 -3.086 38.181 1.00 54.69 257 LEU A C 1
ATOM 2047 O O . LEU A 1 257 ? -29.731 -4.073 38.903 1.00 54.69 257 LEU A O 1
ATOM 2051 N N . ASP A 1 258 ? -28.754 -2.089 38.507 1.00 61.97 258 ASP A N 1
ATOM 2052 C CA . ASP A 1 258 ? -28.124 -2.022 39.818 1.00 61.97 258 ASP A CA 1
ATOM 2053 C C . ASP A 1 258 ? -29.192 -1.988 40.932 1.00 61.97 258 ASP A C 1
ATOM 2055 O O . ASP A 1 258 ? -30.377 -1.715 40.705 1.00 61.97 258 ASP A O 1
ATOM 2059 N N . VAL A 1 259 ? -28.776 -2.309 42.157 1.00 56.72 259 VAL A N 1
ATOM 2060 C CA . VAL A 1 259 ? -29.682 -2.450 43.310 1.00 56.72 259 VAL A CA 1
ATOM 2061 C C . VAL A 1 259 ? -30.458 -1.155 43.592 1.00 56.72 259 VAL A C 1
ATOM 2063 O O . VAL A 1 259 ? -31.622 -1.226 43.992 1.00 56.72 259 VAL A O 1
ATOM 2066 N N . GLU A 1 260 ? -29.861 0.016 43.345 1.00 63.09 260 GLU A N 1
ATOM 2067 C CA . GLU A 1 260 ? -30.541 1.309 43.495 1.00 63.09 260 GLU A CA 1
ATOM 2068 C C . GLU A 1 260 ? -31.612 1.502 42.420 1.00 63.09 260 GLU A C 1
ATOM 2070 O O . GLU A 1 260 ? -32.726 1.927 42.727 1.00 63.09 260 GLU A O 1
ATOM 2075 N N . THR A 1 261 ? -31.325 1.115 41.180 1.00 65.19 261 THR A N 1
ATOM 2076 C CA . THR A 1 261 ? -32.257 1.187 40.057 1.00 65.19 261 THR A CA 1
ATOM 2077 C C . THR A 1 261 ? -33.424 0.214 40.236 1.00 65.19 261 THR A C 1
ATOM 2079 O O . THR A 1 261 ? -34.572 0.602 40.018 1.00 65.19 261 THR A O 1
ATOM 2082 N N . ILE A 1 262 ? -33.191 -1.012 40.723 1.00 68.81 262 ILE A N 1
ATOM 2083 C CA . ILE A 1 262 ? -34.274 -1.953 41.073 1.00 68.81 262 ILE A CA 1
ATOM 2084 C C . ILE A 1 262 ? -35.144 -1.376 42.196 1.00 68.81 262 ILE A C 1
ATOM 2086 O O . ILE A 1 262 ? -36.374 -1.418 42.106 1.00 68.81 262 ILE A O 1
ATOM 2090 N N . ALA A 1 263 ? -34.531 -0.810 43.240 1.00 73.81 263 ALA A N 1
ATOM 2091 C CA . ALA A 1 263 ? -35.265 -0.188 44.339 1.00 73.81 263 ALA A CA 1
ATOM 2092 C C . ALA A 1 263 ? -36.112 1.000 43.854 1.00 73.81 263 ALA A C 1
ATOM 2094 O O . ALA A 1 263 ? -37.286 1.100 44.212 1.00 73.81 263 ALA A O 1
ATOM 2095 N N . LYS A 1 264 ? -35.559 1.847 42.976 1.00 75.12 264 LYS A N 1
ATOM 2096 C CA . LYS A 1 264 ? -36.256 3.007 42.408 1.00 75.12 264 LYS A CA 1
ATOM 2097 C C . LYS A 1 264 ? -37.399 2.605 41.480 1.00 75.12 264 LYS A C 1
ATOM 2099 O O . LYS A 1 264 ? -38.473 3.195 41.545 1.00 75.12 264 LYS A O 1
ATOM 2104 N N . VAL A 1 265 ? -37.209 1.578 40.651 1.00 67.81 265 VAL A N 1
ATOM 2105 C CA . VAL A 1 265 ? -38.267 1.039 39.781 1.00 67.81 265 VAL A CA 1
ATOM 2106 C C . VAL A 1 265 ? -39.400 0.443 40.620 1.00 67.81 265 VAL A C 1
ATOM 2108 O O . VAL A 1 265 ? -40.567 0.713 40.333 1.00 67.81 265 VAL A O 1
ATOM 2111 N N . LYS A 1 266 ? -39.093 -0.295 41.697 1.00 76.25 266 LYS A N 1
ATOM 2112 C CA . LYS A 1 266 ? -40.110 -0.810 42.632 1.00 76.25 266 LYS A CA 1
ATOM 2113 C C . LYS A 1 266 ? -40.858 0.320 43.352 1.00 76.25 266 LYS A C 1
ATOM 2115 O O . LYS A 1 266 ? -42.077 0.259 43.464 1.00 76.25 266 LYS A O 1
ATOM 2120 N N . GLU A 1 267 ? -40.159 1.373 43.777 1.00 79.00 267 GLU A N 1
ATOM 2121 C CA . GLU A 1 267 ? -40.758 2.567 44.398 1.00 79.00 267 GLU A CA 1
ATOM 2122 C C . GLU A 1 267 ? -41.732 3.286 43.444 1.00 79.00 267 GLU A C 1
ATOM 2124 O O . GLU A 1 267 ? -42.873 3.572 43.812 1.00 79.00 267 GLU A O 1
ATOM 2129 N N . LEU A 1 268 ? -41.304 3.535 42.201 1.00 72.94 268 LEU A N 1
ATOM 2130 C CA . LEU A 1 268 ? -42.089 4.257 41.194 1.00 72.94 268 LEU A CA 1
ATOM 2131 C C . LEU A 1 268 ? -43.312 3.463 40.713 1.00 72.94 268 LEU A C 1
ATOM 2133 O O . LEU A 1 268 ? -44.369 4.037 40.469 1.00 72.94 268 LEU A O 1
ATOM 2137 N N . THR A 1 269 ? -43.190 2.141 40.591 1.00 72.44 269 THR A N 1
ATOM 2138 C CA . THR A 1 269 ? -44.271 1.278 40.079 1.00 72.44 269 THR A CA 1
ATOM 2139 C C . THR A 1 269 ? -45.272 0.837 41.148 1.00 72.44 269 THR A C 1
ATOM 2141 O O . THR A 1 269 ? -46.363 0.385 40.802 1.00 72.44 269 THR A O 1
ATOM 2144 N N . ALA A 1 270 ? -44.957 1.006 42.438 1.00 74.44 270 ALA A N 1
ATOM 2145 C CA . ALA A 1 270 ? -45.870 0.689 43.539 1.00 74.44 270 ALA A CA 1
ATOM 2146 C C . ALA A 1 270 ? -47.027 1.694 43.697 1.00 74.44 270 ALA A C 1
ATOM 2148 O O . ALA A 1 270 ? -48.030 1.375 44.334 1.00 74.44 270 ALA A O 1
ATOM 2149 N N . THR A 1 271 ? -46.894 2.908 43.154 1.00 69.31 271 THR A N 1
ATOM 2150 C CA . THR A 1 271 ? -47.811 4.026 43.447 1.00 69.31 271 THR A CA 1
ATOM 2151 C C . THR A 1 271 ? -48.524 4.603 42.223 1.00 69.31 271 THR A C 1
ATOM 2153 O O . THR A 1 271 ? -49.537 5.281 42.387 1.00 69.31 271 THR A O 1
ATOM 2156 N N . ASP A 1 272 ? -48.061 4.296 41.007 1.00 70.25 272 ASP A N 1
ATOM 2157 C CA . ASP A 1 272 ? -48.572 4.875 39.761 1.00 70.25 272 ASP A CA 1
ATOM 2158 C C . ASP A 1 272 ? -48.882 3.773 38.727 1.00 70.25 272 ASP A C 1
ATOM 2160 O O . ASP A 1 272 ? -47.992 3.126 38.168 1.00 70.25 272 ASP A O 1
ATOM 2164 N N . GLY A 1 273 ? -50.180 3.537 38.497 1.00 72.44 273 GLY A N 1
ATOM 2165 C CA . GLY A 1 273 ? -50.688 2.507 37.581 1.00 72.44 273 GLY A CA 1
ATOM 2166 C C . GLY A 1 273 ? -50.212 2.673 36.129 1.00 72.44 273 GLY A C 1
ATOM 2167 O O . GLY A 1 273 ? -49.717 1.706 35.554 1.00 72.44 273 GLY A O 1
ATOM 2168 N N . PRO A 1 274 ? -50.305 3.870 35.525 1.00 75.06 274 PRO A N 1
ATOM 2169 C CA . PRO A 1 274 ? -49.726 4.159 34.212 1.00 75.06 274 PRO A CA 1
ATOM 2170 C C . PRO A 1 274 ? -48.226 3.864 34.088 1.00 75.06 274 PRO A C 1
ATOM 2172 O O . PRO A 1 274 ? -47.793 3.310 33.076 1.00 75.06 274 PRO A O 1
ATOM 2175 N N . ILE A 1 275 ? -47.429 4.200 35.107 1.00 63.91 275 ILE A N 1
ATOM 2176 C CA . ILE A 1 275 ? -45.986 3.908 35.115 1.00 63.91 275 ILE A CA 1
ATOM 2177 C C . ILE A 1 275 ? -45.752 2.395 35.207 1.00 63.91 275 ILE A C 1
ATOM 2179 O O . ILE A 1 275 ? -44.947 1.841 34.455 1.00 63.91 275 ILE A O 1
ATOM 2183 N N . ARG A 1 276 ? -46.509 1.696 36.057 1.00 73.12 276 ARG A N 1
ATOM 2184 C CA . ARG A 1 276 ? -46.477 0.232 36.176 1.00 73.12 276 ARG A CA 1
ATOM 2185 C C . ARG A 1 276 ? -46.786 -0.475 34.850 1.00 73.12 276 ARG A C 1
ATOM 2187 O O . ARG A 1 276 ? -46.102 -1.431 34.481 1.00 73.12 276 ARG A O 1
ATOM 2194 N N . ASP A 1 277 ? -47.766 0.020 34.103 1.00 74.38 277 ASP A N 1
ATOM 2195 C CA . ASP A 1 277 ? -48.147 -0.495 32.782 1.00 74.38 277 ASP A CA 1
ATOM 2196 C C . ASP A 1 277 ? -47.078 -0.258 31.706 1.00 74.38 277 ASP A C 1
ATOM 2198 O O . ASP A 1 277 ? -46.982 -1.020 30.741 1.00 74.38 277 ASP A O 1
ATOM 2202 N N . LEU A 1 278 ? -46.279 0.801 31.850 1.00 70.38 278 LEU A N 1
ATOM 2203 C CA . LEU A 1 278 ? -45.181 1.109 30.939 1.00 70.38 278 LEU A CA 1
ATOM 2204 C C . LEU A 1 278 ? -43.995 0.159 31.173 1.00 70.38 278 LEU A C 1
ATOM 2206 O O . LEU A 1 278 ? -43.492 -0.447 30.230 1.00 70.38 278 LEU A O 1
ATOM 2210 N N . PHE A 1 279 ? -43.595 -0.021 32.436 1.00 65.50 279 PHE A N 1
ATOM 2211 C CA . PHE A 1 279 ? -42.448 -0.858 32.812 1.00 65.50 279 PHE A CA 1
ATOM 2212 C C . PHE A 1 279 ? -42.732 -2.364 32.733 1.00 65.50 279 PHE A C 1
ATOM 2214 O O . PHE A 1 279 ? -41.826 -3.141 32.453 1.00 65.50 279 PHE A O 1
ATOM 2221 N N . SER A 1 280 ? -43.982 -2.798 32.917 1.00 71.38 280 SER A N 1
ATOM 2222 C CA . SER A 1 280 ? -44.370 -4.209 32.742 1.00 71.38 280 SER A CA 1
ATOM 2223 C C . SER A 1 280 ? -44.336 -4.687 31.285 1.00 71.38 280 SER A C 1
ATOM 2225 O O . SER A 1 280 ? -44.290 -5.892 31.041 1.00 71.38 280 SER A O 1
ATOM 2227 N N . LYS A 1 281 ? -44.339 -3.764 30.313 1.00 69.69 281 LYS A N 1
ATOM 2228 C CA . LYS A 1 281 ? -44.243 -4.070 28.874 1.00 69.69 281 LYS A CA 1
ATOM 2229 C C . LYS A 1 281 ? -42.805 -4.129 28.366 1.00 69.69 281 LYS A C 1
ATOM 2231 O O . LYS A 1 281 ? -42.579 -4.665 27.282 1.00 69.69 281 LYS A O 1
ATOM 2236 N N . ASP A 1 282 ? -41.849 -3.601 29.127 1.00 62.03 282 ASP A N 1
ATOM 2237 C CA . ASP A 1 282 ? -40.430 -3.702 28.807 1.00 62.03 282 ASP A CA 1
ATOM 2238 C C . ASP A 1 282 ? -39.857 -5.010 29.393 1.00 62.03 282 ASP A C 1
ATOM 2240 O O . ASP A 1 282 ? -39.875 -5.186 30.617 1.00 62.03 282 ASP A O 1
ATOM 2244 N N . PRO A 1 283 ? -39.327 -5.933 28.563 1.00 59.28 283 PRO A N 1
ATOM 2245 C CA . PRO A 1 283 ? -38.795 -7.222 29.018 1.00 59.28 283 PRO A CA 1
ATOM 2246 C C . PRO A 1 283 ? -37.693 -7.111 30.080 1.00 59.28 283 PRO A C 1
ATOM 2248 O O . PRO A 1 283 ? -37.471 -8.058 30.832 1.00 59.28 283 PRO A O 1
ATOM 2251 N N . THR A 1 284 ? -37.016 -5.964 30.140 1.00 59.31 284 THR A N 1
ATOM 2252 C CA . THR A 1 284 ? -35.925 -5.668 31.074 1.00 59.31 284 THR A CA 1
ATOM 2253 C C . THR A 1 284 ? -36.432 -5.434 32.497 1.00 59.31 284 THR A C 1
ATOM 2255 O O . THR A 1 284 ? -35.790 -5.840 33.464 1.00 59.31 284 THR A O 1
ATOM 2258 N N . TYR A 1 285 ? -37.595 -4.792 32.638 1.00 64.44 285 TYR A N 1
ATOM 2259 C CA . TYR A 1 285 ? -38.149 -4.359 33.926 1.00 64.44 285 TYR A CA 1
ATOM 2260 C C . TYR A 1 285 ? -39.343 -5.211 34.375 1.00 64.44 285 TYR A C 1
ATOM 2262 O O . TYR A 1 285 ? -39.634 -5.282 35.571 1.00 64.44 285 TYR A O 1
ATOM 2270 N N . ALA A 1 286 ? -40.000 -5.903 33.439 1.00 68.31 286 ALA A N 1
ATOM 2271 C CA . ALA A 1 286 ? -41.182 -6.724 33.686 1.00 68.31 286 ALA A CA 1
ATOM 2272 C C . ALA A 1 286 ? -41.041 -7.738 34.843 1.00 68.31 286 ALA A C 1
ATOM 2274 O O . ALA A 1 286 ? -41.974 -7.818 35.649 1.00 68.31 286 ALA A O 1
ATOM 2275 N N . PRO A 1 287 ? -39.907 -8.459 35.017 1.00 67.06 287 PRO A N 1
ATOM 2276 C CA . PRO A 1 287 ? -39.740 -9.379 36.144 1.00 67.06 287 PRO A CA 1
ATOM 2277 C C . PRO A 1 287 ? -39.870 -8.673 37.501 1.00 67.06 287 PRO A C 1
ATOM 2279 O O . PRO A 1 287 ? -40.582 -9.149 38.381 1.00 67.06 287 PRO A O 1
ATOM 2282 N N . TYR A 1 288 ? -39.282 -7.482 37.640 1.00 67.50 288 TYR A N 1
ATOM 2283 C CA . TYR A 1 288 ? -39.242 -6.727 38.897 1.00 67.50 288 TYR A CA 1
ATOM 2284 C C . TYR A 1 288 ? -40.559 -6.012 39.230 1.00 67.50 288 TYR A C 1
ATOM 2286 O O . TYR A 1 288 ? -40.801 -5.687 40.392 1.00 67.50 288 TYR A O 1
ATOM 2294 N N . VAL A 1 289 ? -41.412 -5.787 38.226 1.00 66.25 289 VAL A N 1
ATOM 2295 C CA . VAL A 1 289 ? -42.767 -5.231 38.386 1.00 66.25 289 VAL A CA 1
ATOM 2296 C C . VAL A 1 289 ? -43.791 -6.323 38.728 1.00 66.25 289 VAL A C 1
ATOM 2298 O O . VAL A 1 289 ? -44.762 -6.062 39.441 1.00 66.25 289 VAL A O 1
ATOM 2301 N N . SER A 1 290 ? -43.572 -7.554 38.249 1.00 60.38 290 SER A N 1
ATOM 2302 C CA . SER A 1 290 ? -44.449 -8.708 38.506 1.00 60.38 290 SER A CA 1
ATOM 2303 C C . SER A 1 290 ? -44.374 -9.241 39.945 1.00 60.38 290 SER A C 1
ATOM 2305 O O . SER A 1 290 ? -45.338 -9.812 40.442 1.00 60.38 290 SER A O 1
ATOM 2307 N N . GLU A 1 291 ? -43.271 -8.981 40.653 1.00 56.28 291 GLU A N 1
ATOM 2308 C CA . GLU A 1 291 ? -43.085 -9.343 42.069 1.00 56.28 291 GLU A CA 1
ATOM 2309 C C . GLU A 1 291 ? -43.934 -8.504 43.044 1.00 56.28 291 GLU A C 1
ATOM 2311 O O . GLU A 1 291 ? -44.018 -8.833 44.226 1.00 56.28 291 GLU A O 1
ATOM 2316 N N . LEU A 1 292 ? -44.552 -7.415 42.572 1.00 57.06 292 LEU A N 1
ATOM 2317 C CA . LEU A 1 292 ? -45.371 -6.507 43.384 1.00 57.06 292 LEU A CA 1
ATOM 2318 C C . LEU A 1 292 ? -46.864 -6.902 43.447 1.00 57.06 292 LEU A C 1
ATOM 2320 O O . LEU A 1 292 ? -47.631 -6.209 44.118 1.00 57.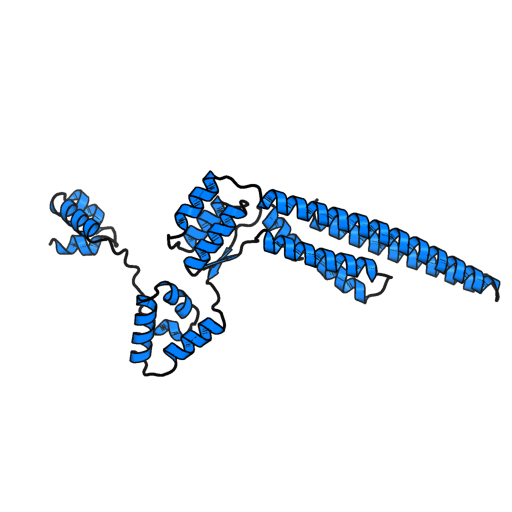06 292 LEU A O 1
ATOM 2324 N N . GLY A 1 293 ? -47.268 -8.009 42.802 1.00 51.31 293 GLY A N 1
ATOM 2325 C CA . GLY A 1 293 ? -48.623 -8.589 42.869 1.00 51.31 293 GLY A CA 1
ATOM 2326 C C . GLY A 1 293 ? -49.362 -8.618 41.543 1.00 51.31 293 GLY A C 1
ATOM 2327 O O . GLY A 1 293 ? -49.640 -7.518 41.014 1.00 51.31 293 GLY A O 1
#

Radius of gyration: 32.14 Å; chains: 1; bounding box: 86×52×89 Å

Foldseek 3Di:
DFLLVQLLVLLVVLLVQLVVLVVQLVVQLVCLVVPDDDPSSVVSNVVSVVVSVVSLVVSLVVSLVSNVVSLVVVLVVLVVLQPDADVVLLVVLVVCLPPQDDQVVLLVQLLVCQSNQNSNVSSQNNQVVNQKGFQAQHSVNLNVVSVVLSVLSNCLSVPDNPDPVSVVSSCQSNPPVRPNVVVSCSNVRNDRTHMGGDADDPVRVVVLCVQQVDDDLVSSLVSQAVVCVVPVSCLSVQVVVVVCVVSDDPPPPQPPDPPVRLVVLLVVLLPDPVSLVVQCPDPNRVVSSVVND

pLDDT: mean 75.0, std 12.49, range [33.22, 93.56]

Secondary structure (DSSP, 8-state):
--HHHHHHHHHHHHHHHHHHHHHHHHHHHHHHHHH--HHHHHHHHHHHHHHHHHHHHHHHHHHHHHHHHHHHHHHHHHHHHHH---HHHHHHHHTTTTSPPPHHHHHHHHHHTTT-HHHHHHHHHHHHHTTEEEE---HHHHHHHHHHHHHHHHHHHHH-SS-THHHHHHHHHH-TT-HHHHHHHHHTT--PPEEEEPPPPHHHHHHHHHHHSSS-HHHHHHHHHHHHHH-TTHHHHHHTSTTTGGGS----------HHHHHHHHHHHTT-HHHHHHHTTSTTTHHHHHTT-